Protein AF-A0A0T6AX43-F1 (afdb_monomer)

Sequence (247 aa):
RIEVESVTSPPSSNHKWEKYKLFQSSISSDGATIVFCGGPVTAMSWAPTPYDQATEDQILAISVTPDPDKQYFLNSKYTDKGLIQFWNYGPLKNNTVPTDKPKLEFCIAHTHGVIWWMEWCPSGCYDSADLDGLRKLGLLAVACSDSYVYVYTVIRPQQMLGKIFDVVPTFKLVVEDGNDINLGEIPGQATKLSWTRGSGHSYIAIGYSNGVISVFNVHTESGLLKKRVNDVFILKPMLNFKAHGDA

Structure (mmCIF, N/CA/C/O backbone):
data_AF-A0A0T6AX43-F1
#
_entry.id   AF-A0A0T6AX43-F1
#
loop_
_atom_site.group_PDB
_atom_site.id
_atom_site.type_symbol
_atom_site.label_atom_id
_atom_site.label_alt_id
_atom_site.label_comp_id
_atom_site.label_asym_id
_atom_site.label_entity_id
_atom_site.label_seq_id
_atom_site.pdbx_PDB_ins_code
_atom_site.Cartn_x
_atom_site.Cartn_y
_atom_site.Cartn_z
_atom_site.occupancy
_atom_site.B_iso_or_equiv
_atom_site.auth_seq_id
_atom_site.auth_comp_id
_atom_site.auth_asym_id
_atom_site.auth_atom_id
_atom_site.pdbx_PDB_model_num
ATOM 1 N N . ARG A 1 1 ? -26.192 -13.422 -20.684 1.00 41.03 1 ARG A N 1
ATOM 2 C CA . ARG A 1 1 ? -25.032 -14.275 -20.339 1.00 41.03 1 ARG A CA 1
ATOM 3 C C . ARG A 1 1 ? -24.254 -14.441 -21.632 1.00 41.03 1 ARG A C 1
ATOM 5 O O . ARG A 1 1 ? -24.810 -15.007 -22.557 1.00 41.03 1 ARG A O 1
ATOM 12 N N . ILE A 1 2 ? -23.095 -13.797 -21.764 1.00 40.06 2 ILE A N 1
ATOM 13 C CA . ILE A 1 2 ? -22.268 -13.942 -22.968 1.00 40.06 2 ILE A CA 1
ATOM 14 C C . ILE A 1 2 ? -21.481 -15.232 -22.762 1.00 40.06 2 ILE A C 1
ATOM 16 O O . ILE A 1 2 ? -20.617 -15.287 -21.890 1.00 40.06 2 ILE A O 1
ATOM 20 N N . GLU A 1 3 ? -21.856 -16.283 -23.479 1.00 41.06 3 GLU A N 1
ATOM 21 C CA . GLU A 1 3 ? -21.076 -17.515 -23.547 1.00 41.06 3 GLU A CA 1
ATOM 22 C C . GLU A 1 3 ? -19.985 -17.311 -24.596 1.00 41.06 3 GLU A C 1
ATOM 24 O O . GLU A 1 3 ? -20.255 -17.165 -25.784 1.00 41.06 3 GLU A O 1
ATOM 29 N N . VAL A 1 4 ? -18.740 -17.208 -24.133 1.00 50.47 4 VAL A N 1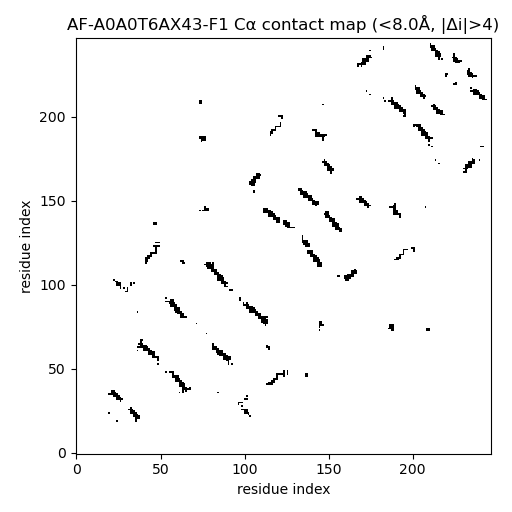
ATOM 30 C CA . VAL A 1 4 ? -17.567 -17.227 -25.007 1.00 50.47 4 VAL A CA 1
ATOM 31 C C . VAL A 1 4 ? -17.214 -18.697 -25.215 1.00 50.47 4 VAL A C 1
ATOM 33 O O . VAL A 1 4 ? -16.621 -19.317 -24.337 1.00 50.47 4 VAL A O 1
ATOM 36 N N . GLU A 1 5 ? -17.621 -19.262 -26.353 1.00 52.81 5 GLU A N 1
ATOM 37 C CA . GLU A 1 5 ? -17.504 -20.703 -26.641 1.00 52.81 5 GLU A CA 1
ATOM 38 C C . GLU A 1 5 ? -16.066 -21.192 -26.876 1.00 52.81 5 GLU A C 1
ATOM 40 O O . GLU A 1 5 ? -15.812 -22.389 -26.821 1.00 52.81 5 GLU A O 1
ATOM 45 N N . SER A 1 6 ? -15.101 -20.301 -27.103 1.00 56.94 6 SER A N 1
ATOM 46 C CA . SER A 1 6 ? -13.663 -20.524 -26.883 1.00 56.94 6 SER A CA 1
ATOM 47 C C . SER A 1 6 ? -12.877 -19.341 -27.441 1.00 56.94 6 SER A C 1
ATOM 49 O O . SER A 1 6 ? -13.181 -18.819 -28.512 1.00 56.94 6 SER A O 1
ATOM 51 N N . VAL A 1 7 ? -11.827 -18.921 -26.736 1.00 49.03 7 VAL A N 1
ATOM 52 C CA . VAL A 1 7 ? -10.826 -18.002 -27.292 1.00 49.03 7 VAL A CA 1
ATOM 53 C C . VAL A 1 7 ? -9.785 -18.857 -28.009 1.00 49.03 7 VAL A C 1
ATOM 55 O O . VAL A 1 7 ? -8.798 -19.277 -27.412 1.00 49.03 7 VAL A O 1
ATOM 58 N N . THR A 1 8 ? -10.017 -19.168 -29.282 1.00 52.47 8 THR A N 1
ATOM 59 C CA . THR A 1 8 ? -9.018 -19.821 -30.141 1.00 52.47 8 THR A CA 1
ATOM 60 C C . THR A 1 8 ? -8.429 -18.804 -31.109 1.00 52.47 8 THR A C 1
ATOM 62 O O . THR A 1 8 ? -8.621 -18.863 -32.317 1.00 52.47 8 THR A O 1
ATOM 65 N N . SER A 1 9 ? -7.664 -17.861 -30.562 1.00 56.22 9 SER A N 1
ATOM 66 C CA . SER A 1 9 ? -6.664 -17.131 -31.343 1.00 56.22 9 SER A CA 1
ATOM 67 C C . SER A 1 9 ? -5.333 -17.849 -31.132 1.00 56.22 9 SER A C 1
ATOM 69 O O . SER A 1 9 ? -4.607 -17.481 -30.203 1.00 56.22 9 SER A O 1
ATOM 71 N N . PRO A 1 10 ? -5.019 -18.924 -31.889 1.00 57.03 10 PRO A N 1
ATOM 72 C CA . PRO A 1 10 ? -3.726 -19.565 -31.766 1.00 57.03 10 PRO A CA 1
ATOM 73 C C . PRO A 1 10 ? -2.653 -18.495 -31.986 1.00 57.03 10 PRO A C 1
ATOM 75 O O . PRO A 1 10 ? -2.763 -17.701 -32.927 1.00 57.03 10 PRO A O 1
ATOM 78 N N . PRO A 1 11 ? -1.643 -18.435 -31.109 1.00 58.22 11 PRO A N 1
ATOM 79 C CA . PRO A 1 11 ? -0.554 -17.497 -31.266 1.00 58.22 11 PRO A CA 1
ATOM 80 C C . PRO A 1 11 ? 0.046 -17.664 -32.685 1.00 58.22 11 PRO A C 1
ATOM 82 O O . PRO A 1 11 ? 0.384 -18.779 -33.080 1.00 58.22 11 PRO A O 1
ATOM 85 N N . SER A 1 12 ? 0.137 -16.582 -33.472 1.00 62.09 12 SER A N 1
ATOM 86 C CA . SER A 1 12 ? 0.786 -16.545 -34.796 1.00 62.09 12 SER A CA 1
ATOM 87 C C . SER A 1 12 ? 2.139 -17.278 -34.800 1.00 62.09 12 SER A C 1
ATOM 89 O O . SER A 1 12 ? 2.878 -17.223 -33.830 1.00 62.09 12 SER A O 1
ATOM 91 N N . SER A 1 13 ? 2.533 -17.953 -35.878 1.00 61.47 13 SER A N 1
ATOM 92 C CA . SER A 1 13 ? 3.677 -18.894 -35.890 1.00 61.47 13 SER A CA 1
ATOM 93 C C . SER A 1 13 ? 5.063 -18.344 -35.473 1.00 61.47 13 SER A C 1
ATOM 95 O O . SER A 1 13 ? 6.011 -19.119 -35.393 1.00 61.47 13 SER A O 1
ATOM 97 N N . ASN A 1 14 ? 5.196 -17.046 -35.176 1.00 65.50 14 ASN A N 1
ATOM 98 C CA . ASN A 1 14 ? 6.431 -16.361 -34.780 1.00 65.50 14 ASN A CA 1
ATOM 99 C C . ASN A 1 14 ? 6.435 -15.845 -33.322 1.00 65.50 14 ASN A C 1
ATOM 101 O O . ASN A 1 14 ? 7.044 -14.813 -33.034 1.00 65.50 14 ASN A O 1
ATOM 105 N N . HIS A 1 15 ? 5.786 -16.524 -32.369 1.00 67.56 15 HIS A N 1
ATOM 106 C CA . HIS A 1 15 ? 5.896 -16.110 -30.964 1.00 67.56 15 HIS A CA 1
ATOM 107 C C . HIS A 1 15 ? 7.260 -16.437 -30.365 1.00 67.56 15 HIS A C 1
ATOM 109 O O . HIS A 1 15 ? 7.649 -17.594 -30.204 1.00 67.56 15 HIS A O 1
ATOM 115 N N . LYS A 1 16 ? 7.965 -15.380 -29.964 1.00 78.25 16 LYS A N 1
ATOM 116 C CA . LYS A 1 16 ? 9.159 -15.480 -29.138 1.00 78.25 16 LYS A CA 1
ATOM 117 C C . LYS A 1 16 ? 8.735 -15.538 -27.675 1.00 78.25 16 LYS A C 1
ATOM 119 O O . LYS A 1 16 ? 8.278 -14.544 -27.119 1.00 78.25 16 LYS A O 1
ATOM 124 N N . TRP A 1 17 ? 8.891 -16.703 -27.060 1.00 83.94 17 TRP A N 1
ATOM 125 C CA . TRP A 1 17 ? 8.731 -16.840 -25.618 1.00 83.94 17 TRP A CA 1
ATOM 126 C C . TRP A 1 17 ? 9.820 -16.054 -24.891 1.00 83.94 17 TRP A C 1
ATOM 128 O O . TRP A 1 17 ? 11.005 -16.167 -25.214 1.00 83.94 17 TRP A O 1
ATOM 138 N N . GLU A 1 18 ? 9.417 -15.285 -23.887 1.00 86.75 18 GLU A N 1
ATOM 139 C CA . GLU A 1 18 ? 10.325 -14.589 -22.986 1.00 86.75 18 GLU A CA 1
ATOM 140 C C . GLU A 1 18 ? 10.049 -15.029 -21.549 1.00 86.75 18 GLU A C 1
ATOM 142 O O . GLU A 1 18 ? 8.902 -15.133 -21.117 1.00 86.75 18 GLU A O 1
ATOM 147 N N . LYS A 1 19 ? 11.122 -15.302 -20.804 1.00 91.69 19 LYS A N 1
ATOM 148 C CA . LYS A 1 19 ? 11.059 -15.629 -19.381 1.00 91.69 19 LYS A CA 1
ATOM 149 C C . LYS A 1 19 ? 11.618 -14.462 -18.580 1.00 91.69 19 LYS A C 1
ATOM 151 O O . LYS A 1 19 ? 12.769 -14.077 -18.773 1.00 91.69 19 LYS A O 1
ATOM 156 N N . TYR A 1 20 ? 10.825 -13.965 -17.640 1.00 94.12 20 TYR A N 1
ATOM 157 C CA . TYR A 1 20 ? 11.213 -12.878 -16.751 1.00 94.12 20 TYR A CA 1
ATOM 158 C C . TYR A 1 20 ? 11.870 -13.444 -15.487 1.00 94.12 20 TYR A C 1
ATOM 160 O O . TYR A 1 20 ? 11.361 -14.379 -14.865 1.00 94.12 20 TYR A O 1
ATOM 168 N N . LYS A 1 21 ? 13.028 -12.898 -15.112 1.00 95.50 21 LYS A N 1
ATOM 169 C CA . LYS A 1 21 ? 13.637 -13.111 -13.792 1.00 95.50 21 LYS A CA 1
ATOM 170 C C . LYS A 1 21 ? 12.855 -12.328 -12.741 1.00 95.50 21 LYS A C 1
ATOM 172 O O . LYS A 1 21 ? 12.222 -11.331 -13.071 1.00 95.50 21 LYS A O 1
ATOM 177 N N . LEU A 1 22 ? 12.923 -12.759 -11.481 1.00 94.12 22 LEU A N 1
ATOM 178 C CA . LEU A 1 22 ? 12.311 -12.037 -10.364 1.00 94.12 22 LEU A CA 1
ATOM 179 C C . LEU A 1 22 ? 12.697 -10.550 -10.405 1.00 94.12 22 LEU A C 1
ATOM 181 O O . LEU A 1 22 ? 13.877 -10.224 -10.539 1.00 94.12 22 LEU A O 1
ATOM 185 N N . PHE A 1 23 ? 11.690 -9.680 -10.317 1.00 94.62 23 PHE A N 1
ATOM 186 C CA . PHE A 1 23 ? 11.818 -8.224 -10.403 1.00 94.62 23 PHE A CA 1
ATOM 187 C C . PHE A 1 23 ? 12.382 -7.699 -11.733 1.00 94.62 23 PHE A C 1
ATOM 189 O O . PHE A 1 23 ? 12.890 -6.579 -11.813 1.00 94.62 23 PHE A O 1
ATOM 196 N N . GLN A 1 24 ? 12.266 -8.482 -12.804 1.00 96.00 24 GLN A N 1
ATOM 197 C CA . GLN A 1 24 ? 12.539 -8.016 -14.154 1.00 96.00 24 GLN A CA 1
ATOM 198 C C . GLN A 1 24 ? 11.324 -7.292 -14.730 1.00 96.00 24 GLN A C 1
ATOM 200 O O . GLN A 1 24 ? 10.176 -7.682 -14.519 1.00 96.00 24 GLN A O 1
ATOM 205 N N . SER A 1 25 ? 11.612 -6.274 -15.529 1.00 96.31 25 SER A N 1
ATOM 206 C CA . SER A 1 25 ? 10.643 -5.530 -16.317 1.00 96.31 25 SER A CA 1
ATOM 207 C C . SER A 1 25 ? 11.085 -5.414 -17.775 1.00 96.31 25 SER A C 1
ATOM 209 O O . SER A 1 25 ? 12.269 -5.593 -18.108 1.00 96.31 25 SER A O 1
ATOM 211 N N . SER A 1 26 ? 10.130 -5.080 -18.632 1.00 95.00 26 SER A N 1
ATOM 212 C CA . SER A 1 26 ? 10.326 -4.715 -20.031 1.00 95.00 26 SER A CA 1
ATOM 213 C C . SER A 1 26 ? 9.329 -3.630 -20.433 1.00 95.00 26 SER A C 1
ATOM 215 O O . SER A 1 26 ? 8.358 -3.354 -19.725 1.00 95.00 26 SER A O 1
ATOM 217 N N . ILE A 1 27 ? 9.601 -3.011 -21.576 1.00 94.75 27 ILE A N 1
ATOM 218 C CA . ILE A 1 27 ? 8.726 -2.040 -22.216 1.00 94.75 27 ILE A CA 1
ATOM 219 C C . ILE A 1 27 ? 8.715 -2.326 -23.717 1.00 94.75 27 ILE A C 1
ATOM 221 O O . ILE A 1 27 ? 9.763 -2.629 -24.298 1.00 94.75 27 ILE A O 1
ATOM 225 N N . SER A 1 28 ? 7.540 -2.303 -24.333 1.00 91.12 28 SER A N 1
ATOM 226 C CA . SER A 1 28 ? 7.366 -2.431 -25.779 1.00 91.12 28 SER A CA 1
ATOM 227 C C . SER A 1 28 ? 7.458 -1.071 -26.467 1.00 91.12 28 SER A C 1
ATOM 229 O O . SER A 1 28 ? 7.412 -0.016 -25.840 1.00 91.12 28 SER A O 1
ATOM 231 N N . SER A 1 29 ? 7.590 -1.085 -27.793 1.00 88.38 29 SER A N 1
ATOM 232 C CA . SER A 1 29 ? 7.729 0.133 -28.602 1.00 88.38 29 SER A CA 1
ATOM 233 C C . SER A 1 29 ? 6.518 1.070 -28.551 1.00 88.38 29 SER A C 1
ATOM 235 O O . SER A 1 29 ? 6.650 2.243 -28.880 1.00 88.38 29 SER A O 1
ATOM 237 N N . ASP A 1 30 ? 5.346 0.563 -28.172 1.00 89.56 30 ASP A N 1
ATOM 238 C CA . ASP A 1 30 ? 4.114 1.334 -27.962 1.00 89.56 30 ASP A CA 1
ATOM 239 C C . ASP A 1 30 ? 3.945 1.825 -26.509 1.00 89.56 30 ASP A C 1
ATOM 241 O O . ASP A 1 30 ? 2.940 2.453 -26.183 1.00 89.56 30 ASP A O 1
ATOM 245 N N . GLY A 1 31 ? 4.928 1.568 -25.638 1.00 88.06 31 GLY A N 1
ATOM 246 C CA . GLY A 1 31 ? 4.942 1.992 -24.238 1.00 88.06 31 GLY A CA 1
ATOM 247 C C . GLY A 1 31 ? 4.261 1.027 -23.271 1.00 88.06 31 GLY A C 1
ATOM 248 O O . GLY A 1 31 ? 4.282 1.272 -22.060 1.00 88.06 31 GLY A O 1
ATOM 249 N N . ALA A 1 32 ? 3.677 -0.077 -23.753 1.00 91.06 32 ALA A N 1
ATOM 250 C CA . ALA A 1 32 ? 3.138 -1.087 -22.852 1.00 91.06 32 ALA A CA 1
ATOM 251 C C . ALA A 1 32 ? 4.268 -1.717 -22.031 1.00 91.06 32 ALA A C 1
ATOM 253 O O . ALA A 1 32 ? 5.380 -1.960 -22.495 1.00 91.06 32 ALA A O 1
ATOM 254 N N . THR A 1 33 ? 3.989 -1.939 -20.756 1.00 93.44 33 THR A N 1
ATOM 255 C CA . THR A 1 33 ? 5.013 -2.269 -19.775 1.00 93.44 33 THR A CA 1
ATOM 256 C C . THR A 1 33 ? 4.648 -3.558 -19.063 1.00 93.44 33 THR A C 1
ATOM 258 O O . THR A 1 33 ? 3.508 -3.736 -18.636 1.00 93.44 33 THR A O 1
ATOM 261 N N . ILE A 1 34 ? 5.626 -4.451 -18.917 1.00 95.00 34 ILE A N 1
ATOM 262 C CA . ILE A 1 34 ? 5.472 -5.719 -18.201 1.00 95.00 34 ILE A CA 1
ATOM 263 C C . ILE A 1 34 ? 6.445 -5.728 -17.031 1.00 95.00 34 ILE A C 1
ATOM 265 O O . ILE A 1 34 ? 7.625 -5.411 -17.182 1.00 95.00 34 ILE A O 1
ATOM 269 N N . VAL A 1 35 ? 5.950 -6.121 -15.860 1.00 96.25 35 VAL A N 1
ATOM 270 C CA . VAL A 1 35 ? 6.732 -6.227 -14.630 1.00 96.25 35 VAL A CA 1
ATOM 271 C C . VAL A 1 35 ? 6.454 -7.572 -13.970 1.00 96.25 35 VAL A C 1
ATOM 273 O O . VAL A 1 35 ? 5.301 -7.919 -13.722 1.00 96.25 35 VAL A O 1
ATOM 276 N N . PHE A 1 36 ? 7.506 -8.331 -13.660 1.00 96.31 36 PHE A N 1
ATOM 277 C CA . PHE A 1 36 ? 7.382 -9.582 -12.919 1.00 96.31 36 PHE A CA 1
ATOM 278 C C . PHE A 1 36 ? 7.649 -9.371 -11.424 1.00 96.31 36 PHE A C 1
ATOM 280 O O . PHE A 1 36 ? 8.790 -9.406 -10.957 1.00 96.31 36 PHE A O 1
ATOM 287 N N . CYS A 1 37 ? 6.566 -9.185 -10.668 1.00 95.69 37 CYS A N 1
ATOM 288 C CA . CYS A 1 37 ? 6.585 -8.876 -9.234 1.00 95.69 37 CYS A CA 1
ATOM 289 C C . CYS A 1 37 ? 6.884 -10.083 -8.324 1.00 95.69 37 CYS A C 1
ATOM 291 O O . CYS A 1 37 ? 6.993 -9.915 -7.113 1.00 95.69 37 CYS A O 1
ATOM 293 N N . GLY A 1 38 ? 7.008 -11.297 -8.872 1.00 94.00 38 GLY A N 1
ATOM 294 C CA . GLY A 1 38 ? 7.377 -12.493 -8.103 1.00 94.00 38 GLY A CA 1
ATOM 295 C C . GLY A 1 38 ? 6.237 -13.256 -7.425 1.00 94.00 38 GLY A C 1
ATOM 296 O O . GLY A 1 38 ? 6.519 -14.196 -6.694 1.00 94.00 38 GLY A O 1
ATOM 297 N N . GLY A 1 39 ? 4.979 -12.888 -7.671 1.00 92.94 39 GLY A N 1
ATOM 298 C CA . GLY A 1 39 ? 3.797 -13.573 -7.141 1.00 92.94 39 GLY A CA 1
ATOM 299 C C . GLY A 1 39 ? 2.500 -12.905 -7.609 1.00 92.94 39 GLY A C 1
ATOM 300 O O . GLY A 1 39 ? 2.568 -11.885 -8.308 1.00 92.94 39 GLY A O 1
ATOM 301 N N . PRO A 1 40 ? 1.322 -13.452 -7.257 1.00 94.62 40 PRO A N 1
ATOM 302 C CA . PRO A 1 40 ? 0.041 -12.811 -7.532 1.00 94.62 40 PRO A CA 1
ATOM 303 C C . PRO A 1 40 ? -0.029 -11.425 -6.889 1.00 94.62 40 PRO A C 1
ATOM 305 O O . PRO A 1 40 ? 0.215 -11.276 -5.692 1.00 94.62 40 PRO A O 1
ATOM 308 N N . VAL A 1 41 ? -0.367 -10.410 -7.684 1.00 96.81 41 VAL A N 1
ATOM 309 C CA . VAL A 1 41 ? -0.572 -9.043 -7.193 1.00 96.81 41 VAL A CA 1
ATOM 310 C C . VAL A 1 41 ? -1.895 -8.982 -6.436 1.00 96.81 41 VAL A C 1
ATOM 312 O O . VAL A 1 41 ? -2.942 -9.285 -7.005 1.00 96.81 41 VAL A O 1
ATOM 315 N N . THR A 1 42 ? -1.856 -8.573 -5.167 1.00 96.56 42 THR A N 1
ATOM 316 C CA . THR A 1 42 ? -3.057 -8.483 -4.315 1.00 96.56 42 THR A CA 1
ATOM 317 C C . THR A 1 42 ? -3.573 -7.063 -4.153 1.00 96.56 42 THR A C 1
ATOM 319 O O . THR A 1 42 ? -4.776 -6.855 -4.021 1.00 96.56 42 THR A O 1
ATOM 322 N N . ALA A 1 43 ? -2.681 -6.077 -4.206 1.00 98.06 43 ALA A N 1
ATOM 323 C CA . ALA A 1 43 ? -3.032 -4.669 -4.239 1.00 98.06 43 ALA A CA 1
ATOM 324 C C . ALA A 1 43 ? -1.955 -3.875 -4.983 1.00 98.06 43 ALA A C 1
ATOM 326 O O . ALA A 1 43 ? -0.789 -4.271 -5.055 1.00 98.06 43 ALA A O 1
ATOM 327 N N . MET A 1 44 ? -2.350 -2.724 -5.520 1.00 98.00 44 MET A N 1
ATOM 328 C CA . MET A 1 44 ? -1.441 -1.748 -6.112 1.00 98.00 44 MET A CA 1
ATOM 329 C C . MET A 1 44 ? -2.021 -0.340 -5.993 1.00 98.00 44 MET A C 1
ATOM 331 O O . MET A 1 44 ? -3.241 -0.175 -5.998 1.00 98.00 44 MET A O 1
ATOM 335 N N . SER A 1 45 ? -1.161 0.669 -5.860 1.00 97.75 45 SER A N 1
ATOM 336 C CA . SER A 1 45 ? -1.585 2.066 -5.735 1.00 97.75 45 SER A CA 1
ATOM 337 C C . SER A 1 45 ? -0.475 3.024 -6.164 1.00 97.75 45 SER A C 1
ATOM 339 O O . SER A 1 45 ? 0.660 2.914 -5.692 1.00 97.75 45 SER A O 1
ATOM 341 N N . TRP A 1 46 ? -0.791 3.961 -7.060 1.00 95.62 46 TRP A N 1
ATOM 342 C CA . TRP A 1 46 ? 0.150 4.989 -7.510 1.00 95.62 46 TRP A CA 1
ATOM 343 C C . TRP A 1 46 ? 0.447 5.978 -6.387 1.00 95.62 46 TRP A C 1
ATOM 345 O O . TRP A 1 46 ? -0.478 6.518 -5.780 1.00 95.62 46 TRP A O 1
ATOM 355 N N . ALA A 1 47 ? 1.732 6.219 -6.139 1.00 93.69 47 ALA A N 1
ATOM 356 C CA . ALA A 1 47 ? 2.177 7.273 -5.248 1.00 93.69 47 ALA A CA 1
ATOM 357 C C . ALA A 1 47 ? 1.709 8.640 -5.775 1.00 93.69 47 ALA A C 1
ATOM 359 O O . ALA A 1 47 ? 1.692 8.862 -6.990 1.00 93.69 47 ALA A O 1
ATOM 360 N N . PRO A 1 48 ? 1.317 9.559 -4.884 1.00 88.69 48 PRO A N 1
ATOM 361 C CA . PRO A 1 48 ? 0.880 10.883 -5.277 1.00 88.69 48 PRO A CA 1
ATOM 362 C C . PRO A 1 48 ? 2.081 11.700 -5.758 1.00 88.69 48 PRO A C 1
ATOM 364 O O . PRO A 1 48 ? 2.995 11.993 -4.991 1.00 88.69 48 PRO A O 1
ATOM 367 N N . THR A 1 49 ? 2.049 12.101 -7.026 1.00 84.75 49 THR A N 1
ATOM 368 C CA . THR A 1 49 ? 2.973 13.089 -7.594 1.00 84.75 49 THR A CA 1
ATOM 369 C C . THR A 1 49 ? 2.223 14.417 -7.717 1.00 84.75 49 THR A C 1
ATOM 371 O O . THR A 1 49 ? 1.182 14.448 -8.384 1.00 84.75 49 THR A O 1
ATOM 374 N N . PRO A 1 50 ? 2.683 15.508 -7.077 1.00 79.62 50 PRO A N 1
ATOM 375 C CA . PRO A 1 50 ? 2.039 16.811 -7.217 1.00 79.62 50 PRO A CA 1
ATOM 376 C C . PRO A 1 50 ? 1.947 17.259 -8.683 1.00 79.62 50 PRO A C 1
ATOM 378 O O . PRO A 1 50 ? 2.843 16.997 -9.485 1.00 79.62 50 PRO A O 1
ATOM 381 N N . TYR A 1 51 ? 0.855 17.937 -9.043 1.00 78.56 51 TYR A N 1
ATOM 382 C CA . TYR A 1 51 ? 0.560 18.310 -10.435 1.00 78.56 51 TYR A CA 1
ATOM 383 C C . TYR A 1 51 ? 1.569 19.306 -11.032 1.00 78.56 51 TYR A C 1
ATOM 385 O O . TYR A 1 51 ? 1.723 19.379 -12.250 1.00 78.56 51 TYR A O 1
ATOM 393 N N . ASP A 1 52 ? 2.242 20.077 -10.183 1.00 79.62 52 ASP A N 1
ATOM 394 C CA . ASP A 1 52 ? 3.282 21.046 -10.526 1.00 79.62 52 ASP A CA 1
ATOM 395 C C . ASP A 1 52 ? 4.671 20.402 -10.673 1.00 79.62 52 ASP A C 1
ATOM 397 O O . ASP A 1 52 ? 5.607 21.046 -11.142 1.00 79.62 52 ASP A O 1
ATOM 401 N N . GLN A 1 53 ? 4.802 19.114 -10.346 1.00 79.06 53 GLN A N 1
ATOM 402 C CA . GLN A 1 53 ? 6.050 18.349 -10.365 1.00 79.06 53 GLN A CA 1
ATOM 403 C C . GLN A 1 53 ? 6.099 17.380 -11.561 1.00 79.06 53 GLN A C 1
ATOM 405 O O . GLN A 1 53 ? 6.371 16.191 -11.425 1.00 79.06 53 GLN A O 1
ATOM 410 N N . ALA A 1 54 ? 5.826 17.884 -12.769 1.00 73.75 54 ALA A N 1
ATOM 411 C CA . ALA A 1 54 ? 5.662 17.073 -13.988 1.00 73.75 54 ALA A CA 1
ATOM 412 C C . ALA A 1 54 ? 6.932 16.342 -14.481 1.00 73.75 54 ALA A C 1
ATOM 414 O O . ALA A 1 54 ? 6.867 15.551 -15.425 1.00 73.75 54 ALA A O 1
ATOM 415 N N . THR A 1 55 ? 8.095 16.645 -13.905 1.00 83.62 55 THR A N 1
ATOM 416 C CA . THR A 1 55 ? 9.375 15.983 -14.203 1.00 83.62 55 THR A CA 1
ATOM 417 C C . THR A 1 55 ? 9.719 14.882 -13.212 1.00 83.62 55 THR A C 1
ATOM 419 O O . THR A 1 55 ? 10.726 14.207 -13.400 1.00 83.62 55 THR A O 1
ATOM 422 N N . GLU A 1 56 ? 8.917 14.718 -12.164 1.00 87.62 56 GLU A N 1
ATOM 423 C CA . GLU A 1 56 ? 9.185 13.747 -11.119 1.00 87.62 56 GLU A CA 1
ATOM 424 C C . GLU A 1 56 ? 8.776 12.337 -11.516 1.00 87.62 56 GLU A C 1
ATOM 426 O O . GLU A 1 56 ? 7.773 12.120 -12.199 1.00 87.62 56 GLU A O 1
ATOM 431 N N . ASP A 1 57 ? 9.557 11.371 -11.038 1.00 90.88 57 ASP A N 1
ATOM 432 C CA . ASP A 1 57 ? 9.259 9.962 -11.247 1.00 90.88 57 ASP A CA 1
ATOM 433 C C . ASP A 1 57 ? 7.913 9.594 -10.614 1.00 90.88 57 ASP A C 1
ATOM 435 O O . ASP A 1 57 ? 7.646 9.910 -9.448 1.00 90.88 57 ASP A O 1
ATOM 439 N N . GLN A 1 58 ? 7.085 8.858 -11.352 1.00 92.69 58 GLN A N 1
ATOM 440 C CA . GLN A 1 58 ? 5.892 8.231 -10.797 1.00 92.69 58 GLN A CA 1
ATOM 441 C C . GLN A 1 58 ? 6.225 6.833 -10.299 1.00 92.69 58 GLN A C 1
ATOM 443 O O . GLN A 1 58 ? 6.836 6.011 -10.989 1.00 92.69 58 GLN A O 1
ATOM 448 N N . ILE A 1 59 ? 5.794 6.561 -9.073 1.00 94.81 59 ILE A N 1
ATOM 449 C CA . ILE A 1 59 ? 6.106 5.326 -8.366 1.00 94.81 59 ILE A CA 1
ATOM 450 C C . ILE A 1 59 ? 4.811 4.568 -8.103 1.00 94.81 59 ILE A C 1
ATOM 452 O O . ILE A 1 59 ? 3.838 5.130 -7.608 1.00 94.81 59 ILE A O 1
ATOM 456 N N . LEU A 1 60 ? 4.802 3.276 -8.409 1.00 97.31 60 LEU A N 1
ATOM 457 C CA . LEU A 1 60 ? 3.692 2.371 -8.146 1.00 97.31 60 LEU A CA 1
ATOM 458 C C . LEU A 1 60 ? 4.044 1.469 -6.961 1.00 97.31 60 LEU A C 1
ATOM 460 O O . LEU A 1 60 ? 5.005 0.701 -7.027 1.00 97.31 60 LEU A O 1
ATOM 464 N N . ALA A 1 61 ? 3.258 1.544 -5.887 1.00 98.38 61 ALA A N 1
ATOM 465 C CA . ALA A 1 61 ? 3.318 0.563 -4.809 1.00 98.38 61 ALA A CA 1
ATOM 466 C C . ALA A 1 61 ? 2.567 -0.705 -5.232 1.00 98.38 61 ALA A C 1
ATOM 468 O O . ALA A 1 61 ? 1.450 -0.611 -5.741 1.00 98.38 61 ALA A O 1
ATOM 469 N N . ILE A 1 62 ? 3.156 -1.880 -5.012 1.00 98.56 62 ILE A N 1
ATOM 470 C CA . ILE A 1 62 ? 2.590 -3.194 -5.352 1.00 98.56 62 ILE A CA 1
ATOM 471 C C . ILE A 1 62 ? 2.811 -4.153 -4.182 1.00 98.56 62 ILE A C 1
ATOM 473 O O . ILE A 1 62 ? 3.923 -4.260 -3.676 1.00 98.56 62 ILE A O 1
ATOM 477 N N . SER A 1 6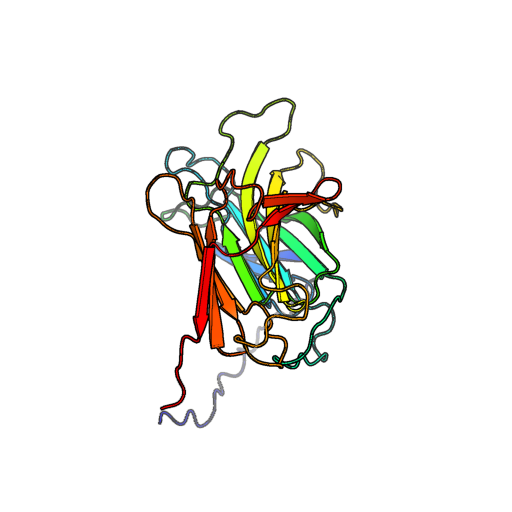3 ? 1.784 -4.899 -3.785 1.00 98.06 63 SER A N 1
ATOM 478 C CA . SER A 1 63 ? 1.925 -6.036 -2.874 1.00 98.06 63 SER A CA 1
ATOM 479 C C . SER A 1 63 ? 1.670 -7.340 -3.616 1.00 98.06 63 SER A C 1
ATOM 481 O O . SER A 1 63 ? 0.817 -7.408 -4.505 1.00 98.06 63 SER A O 1
ATOM 483 N N . VAL A 1 64 ? 2.397 -8.385 -3.229 1.00 96.12 64 VAL A N 1
ATOM 484 C CA . VAL A 1 64 ? 2.230 -9.734 -3.779 1.00 96.12 64 VAL A CA 1
ATOM 485 C C . VAL A 1 64 ? 2.091 -10.767 -2.671 1.00 96.12 64 VAL A C 1
ATOM 487 O O . VAL A 1 64 ? 2.635 -10.581 -1.580 1.00 96.12 64 VAL A O 1
ATOM 490 N N . THR A 1 65 ? 1.427 -11.883 -2.961 1.00 91.19 65 THR A N 1
ATOM 491 C CA . THR A 1 65 ? 1.541 -13.090 -2.134 1.00 91.19 65 THR A CA 1
ATOM 492 C C . THR A 1 65 ? 2.738 -13.924 -2.599 1.00 91.19 65 THR A C 1
ATOM 494 O O . THR A 1 65 ? 2.887 -14.159 -3.798 1.00 91.19 65 THR A O 1
ATOM 497 N N . PRO A 1 66 ? 3.623 -14.370 -1.687 1.00 76.31 66 PRO A N 1
ATOM 498 C CA . PRO A 1 66 ? 4.786 -15.176 -2.066 1.00 76.31 66 PRO A CA 1
ATOM 499 C C . PRO A 1 66 ? 4.408 -16.612 -2.453 1.00 76.31 66 PRO A C 1
ATOM 501 O O . PRO A 1 66 ? 5.136 -17.252 -3.206 1.00 76.31 66 PRO A O 1
ATOM 504 N N . ASP A 1 67 ? 3.283 -17.107 -1.936 1.00 86.50 67 ASP A N 1
ATOM 505 C CA . ASP A 1 67 ? 2.746 -18.429 -2.232 1.00 86.50 67 ASP A CA 1
ATOM 506 C C . ASP A 1 67 ? 1.456 -18.272 -3.061 1.00 86.50 67 ASP A C 1
ATOM 508 O O . ASP A 1 67 ? 0.459 -17.765 -2.533 1.00 86.50 67 ASP A O 1
ATOM 512 N N . PRO A 1 68 ? 1.471 -18.630 -4.359 1.00 84.88 68 PRO A N 1
ATOM 513 C CA . PRO A 1 68 ? 0.295 -18.534 -5.218 1.00 84.88 68 PRO A CA 1
ATOM 514 C C . PRO A 1 68 ? -0.780 -19.580 -4.899 1.00 84.88 68 PRO A C 1
ATOM 516 O O . PRO A 1 68 ? -1.935 -19.372 -5.266 1.00 84.88 68 PRO A O 1
ATOM 519 N N . ASP A 1 69 ? -0.424 -20.671 -4.219 1.00 89.44 69 ASP A N 1
ATOM 520 C CA . ASP A 1 69 ? -1.332 -21.781 -3.918 1.00 89.44 69 ASP A CA 1
ATOM 521 C C . ASP A 1 69 ? -1.970 -21.638 -2.528 1.00 89.44 69 ASP A C 1
ATOM 523 O O . ASP A 1 69 ? -2.960 -22.305 -2.202 1.00 89.44 69 ASP A O 1
ATOM 527 N N . LYS A 1 70 ? -1.436 -20.737 -1.697 1.00 91.38 70 LYS A N 1
ATOM 528 C CA . LYS A 1 70 ? -1.964 -20.471 -0.361 1.00 91.38 70 LYS A CA 1
ATOM 529 C C . LYS A 1 70 ? -3.337 -19.803 -0.409 1.00 91.38 70 LYS A C 1
ATOM 531 O O . LYS A 1 70 ? -3.536 -18.747 -1.005 1.00 91.38 70 LYS A O 1
ATOM 536 N N . GLN A 1 71 ? -4.276 -20.393 0.325 1.00 90.69 71 GLN A N 1
ATOM 537 C CA . GLN A 1 71 ? -5.634 -19.881 0.488 1.00 90.69 71 GLN A CA 1
ATOM 538 C C . GLN A 1 71 ? -5.777 -19.057 1.773 1.00 90.69 71 GLN A C 1
ATOM 540 O O . GLN A 1 71 ? -5.229 -19.407 2.821 1.00 90.69 71 GLN A O 1
ATOM 545 N N . TYR A 1 72 ? -6.565 -17.984 1.692 1.00 90.50 72 TYR A N 1
ATOM 546 C CA . TYR A 1 72 ? -6.829 -17.069 2.799 1.00 90.50 72 TYR A CA 1
ATOM 547 C C . TYR A 1 72 ? -8.331 -16.985 3.074 1.00 90.50 72 TYR A C 1
ATOM 549 O O . TYR A 1 72 ? -9.094 -16.448 2.272 1.00 90.50 72 TYR A O 1
ATOM 557 N N . PHE A 1 73 ? -8.763 -17.505 4.222 1.00 90.56 73 PHE A N 1
ATOM 558 C CA . PHE A 1 73 ? -10.152 -17.431 4.663 1.00 90.56 73 PHE A CA 1
ATOM 559 C C . PHE A 1 73 ? -10.435 -16.071 5.294 1.00 90.56 73 PHE A C 1
ATOM 561 O O . PHE A 1 73 ? -9.750 -15.649 6.224 1.00 90.56 73 PHE A O 1
ATOM 568 N N . LEU A 1 74 ? -11.480 -15.394 4.822 1.00 86.69 74 LEU A N 1
ATOM 569 C CA . LEU A 1 74 ? -11.811 -14.024 5.222 1.00 86.69 74 LEU A CA 1
ATOM 570 C C . LEU A 1 74 ? -12.207 -13.857 6.701 1.00 86.69 74 LEU A C 1
ATOM 572 O O . LEU A 1 74 ? -12.227 -12.732 7.190 1.00 86.69 74 LEU A O 1
ATOM 576 N N . ASN A 1 75 ? -12.520 -14.948 7.399 1.00 84.19 75 ASN A N 1
ATOM 577 C CA . ASN A 1 75 ? -12.859 -14.995 8.825 1.00 84.19 75 ASN A CA 1
ATOM 578 C C . ASN A 1 75 ? -11.676 -15.421 9.718 1.00 84.19 75 ASN A C 1
ATOM 580 O O . ASN A 1 75 ? -11.866 -15.763 10.882 1.00 84.19 75 ASN A O 1
ATOM 584 N N . SER A 1 76 ? -10.470 -15.481 9.155 1.00 87.94 76 SER A N 1
ATOM 585 C CA . SER A 1 76 ? -9.240 -15.866 9.851 1.00 87.94 76 SER A CA 1
ATOM 586 C C . SER A 1 76 ? -8.242 -14.714 9.838 1.00 87.94 76 SER A C 1
ATOM 588 O O . SER A 1 76 ? -8.337 -13.824 8.998 1.00 87.94 76 SER A O 1
ATOM 590 N N . LYS A 1 77 ? -7.269 -14.727 10.751 1.00 90.75 77 LYS A N 1
ATOM 591 C CA . LYS A 1 77 ? -6.167 -13.756 10.759 1.00 90.75 77 LYS A CA 1
ATOM 592 C C . LYS A 1 77 ? -4.881 -14.409 10.280 1.00 90.75 77 LYS A C 1
ATOM 594 O O . LYS A 1 77 ? -4.607 -15.553 10.636 1.00 90.75 77 LYS A O 1
ATOM 599 N N . TYR A 1 78 ? -4.075 -13.666 9.531 1.00 93.12 78 TYR A N 1
ATOM 600 C CA . TYR A 1 78 ? -2.791 -14.147 9.024 1.00 93.12 78 TYR A CA 1
ATOM 601 C C . TYR A 1 78 ? -1.694 -13.110 9.234 1.00 93.12 78 TYR A C 1
ATOM 603 O O . TYR A 1 78 ? -1.913 -11.928 8.996 1.00 93.12 78 TYR A O 1
ATOM 611 N N . THR A 1 79 ? -0.508 -13.573 9.629 1.00 94.69 79 THR A N 1
ATOM 612 C CA . THR A 1 79 ? 0.686 -12.753 9.910 1.00 94.69 79 THR A CA 1
ATOM 613 C C . THR A 1 79 ? 1.882 -13.203 9.067 1.00 94.69 79 THR A C 1
ATOM 615 O O . THR A 1 79 ? 3.026 -13.234 9.525 1.00 94.69 79 THR A O 1
ATOM 618 N N . ASP A 1 80 ? 1.613 -13.648 7.839 1.00 94.81 80 ASP A N 1
ATOM 619 C CA . ASP A 1 80 ? 2.654 -14.027 6.887 1.00 94.81 80 ASP A CA 1
ATOM 620 C C . ASP A 1 80 ? 3.606 -12.865 6.586 1.00 94.81 80 ASP A C 1
ATOM 622 O O . ASP A 1 80 ? 3.250 -11.686 6.682 1.00 94.81 80 ASP A O 1
ATOM 626 N N . LYS A 1 81 ? 4.830 -13.220 6.190 1.00 95.62 81 LYS A N 1
ATOM 627 C CA . LYS A 1 81 ? 5.818 -12.262 5.695 1.00 95.62 81 LYS A CA 1
ATOM 628 C C . LYS A 1 81 ? 5.431 -11.805 4.291 1.00 95.62 81 LYS A C 1
ATOM 630 O O . LYS A 1 81 ? 5.091 -12.635 3.449 1.00 95.62 81 LYS A O 1
ATOM 635 N N . GLY A 1 82 ? 5.552 -10.510 4.033 1.00 95.44 82 GLY A N 1
ATOM 636 C CA . GLY A 1 82 ? 5.266 -9.912 2.734 1.00 95.44 82 GLY A CA 1
ATOM 637 C C . GLY A 1 82 ? 6.168 -8.722 2.423 1.00 95.44 82 GLY A C 1
ATOM 638 O O . GLY A 1 82 ? 6.950 -8.271 3.267 1.00 95.44 82 GLY A O 1
ATOM 639 N N . LEU A 1 83 ? 6.062 -8.241 1.184 1.00 96.56 83 LEU A N 1
ATOM 640 C CA . LEU A 1 83 ? 6.753 -7.054 0.691 1.00 96.56 83 LEU A CA 1
ATOM 641 C C . LEU A 1 83 ? 5.749 -6.088 0.061 1.00 96.56 83 LEU A C 1
ATOM 643 O O . LEU A 1 83 ? 4.926 -6.490 -0.764 1.00 96.56 83 LEU A O 1
ATOM 647 N N . ILE A 1 84 ? 5.908 -4.806 0.373 1.00 98.19 84 ILE A N 1
ATOM 648 C CA . ILE A 1 84 ? 5.384 -3.701 -0.431 1.00 98.19 84 ILE A CA 1
ATOM 649 C C . ILE A 1 84 ? 6.519 -3.263 -1.354 1.00 98.19 84 ILE A C 1
ATOM 651 O O . ILE A 1 84 ? 7.541 -2.764 -0.889 1.00 98.19 84 ILE A O 1
ATOM 655 N N . GLN A 1 85 ? 6.361 -3.488 -2.650 1.00 97.81 85 GLN A N 1
ATOM 656 C CA . GLN A 1 85 ? 7.325 -3.166 -3.697 1.00 97.81 85 GLN A CA 1
ATOM 657 C C . GLN A 1 85 ? 7.042 -1.771 -4.251 1.00 97.81 85 GLN A C 1
ATOM 659 O O . GLN A 1 85 ? 5.898 -1.474 -4.584 1.00 97.81 85 GLN A O 1
ATOM 664 N N . PHE A 1 86 ? 8.070 -0.943 -4.409 1.00 97.69 86 PHE A N 1
ATOM 665 C CA . PHE A 1 86 ? 7.956 0.390 -5.000 1.00 97.69 86 PHE A CA 1
ATOM 666 C C . PHE A 1 86 ? 8.650 0.400 -6.358 1.00 97.69 86 PHE A C 1
ATOM 668 O O . PHE A 1 86 ? 9.877 0.338 -6.450 1.00 97.69 86 PHE A O 1
ATOM 675 N N . TRP A 1 87 ? 7.847 0.440 -7.416 1.00 97.38 87 TRP A N 1
ATOM 676 C CA . TRP A 1 87 ? 8.297 0.399 -8.801 1.00 97.38 87 TRP A CA 1
ATOM 677 C C . TRP A 1 87 ? 8.313 1.795 -9.395 1.00 97.38 87 TRP A C 1
ATOM 679 O O . TRP A 1 87 ? 7.283 2.456 -9.449 1.00 97.38 87 TRP A O 1
ATOM 689 N N . ASN A 1 88 ? 9.471 2.228 -9.867 1.00 95.06 88 ASN A N 1
ATOM 690 C CA . ASN A 1 88 ? 9.662 3.525 -10.492 1.00 95.06 88 ASN A CA 1
ATOM 691 C C . ASN A 1 88 ? 9.441 3.414 -12.001 1.00 95.06 88 ASN A C 1
ATOM 693 O O . ASN A 1 88 ? 10.140 2.641 -12.657 1.00 95.06 88 ASN A O 1
ATOM 697 N N . TYR A 1 89 ? 8.480 4.171 -12.526 1.00 94.81 89 TYR A N 1
ATOM 698 C CA . TYR A 1 89 ? 8.116 4.225 -13.946 1.00 94.81 89 TYR A CA 1
ATOM 699 C C . TYR A 1 89 ? 8.723 5.433 -14.679 1.00 94.81 89 TYR A C 1
ATOM 701 O O . TYR A 1 89 ? 8.449 5.640 -15.859 1.00 94.81 89 TYR A O 1
ATOM 709 N N . GLY A 1 90 ? 9.555 6.222 -13.998 1.00 92.31 90 GLY A N 1
ATOM 710 C CA . GLY A 1 90 ? 10.049 7.498 -14.490 1.00 92.31 90 GLY A CA 1
ATOM 711 C C . GLY A 1 90 ? 8.931 8.540 -14.615 1.00 92.31 90 GLY A C 1
ATOM 712 O O . GLY A 1 90 ? 7.817 8.330 -14.122 1.00 92.31 90 GLY A O 1
ATOM 713 N N . PRO A 1 91 ? 9.209 9.678 -15.263 1.00 91.31 91 PRO A N 1
ATOM 714 C CA . PRO A 1 91 ? 8.201 10.688 -15.553 1.00 91.31 91 PRO A CA 1
ATOM 715 C C . PRO A 1 91 ? 7.322 10.255 -16.739 1.00 91.31 91 PRO A C 1
ATOM 717 O O . PRO A 1 91 ? 7.713 10.366 -17.903 1.00 91.31 91 PRO A O 1
ATOM 720 N N . LEU A 1 92 ? 6.104 9.795 -16.463 1.00 89.81 92 LEU A N 1
ATOM 721 C CA . LEU A 1 92 ? 5.066 9.501 -17.456 1.00 89.81 92 LEU A CA 1
ATOM 722 C C . LEU A 1 92 ? 4.271 10.767 -17.775 1.00 89.81 92 LEU A C 1
ATOM 724 O O . LEU A 1 92 ? 3.782 11.479 -16.892 1.00 89.81 92 LEU A O 1
ATOM 728 N N . LYS A 1 93 ? 4.073 11.013 -19.072 1.00 87.12 93 LYS A N 1
ATOM 729 C CA . LYS A 1 93 ? 3.245 12.110 -19.581 1.00 87.12 93 LYS A CA 1
ATOM 730 C C . LYS A 1 93 ? 2.211 11.540 -20.538 1.00 87.12 93 LYS A C 1
ATOM 732 O O . LYS A 1 93 ? 2.546 10.733 -21.398 1.00 87.12 93 LYS A O 1
ATOM 737 N N . ASN A 1 94 ? 0.974 12.025 -20.448 1.00 84.12 94 ASN A N 1
ATOM 738 C CA . ASN A 1 94 ? -0.154 11.513 -21.241 1.00 84.12 94 ASN A CA 1
ATOM 739 C C . ASN A 1 94 ? 0.074 11.556 -22.763 1.00 84.12 94 ASN A C 1
ATOM 741 O O . ASN A 1 94 ? -0.519 10.770 -23.492 1.00 84.12 94 ASN A O 1
ATOM 745 N N . ASN A 1 95 ? 0.933 12.462 -23.239 1.00 86.75 95 ASN A N 1
ATOM 746 C CA . ASN A 1 95 ? 1.163 12.699 -24.665 1.00 86.75 95 ASN A CA 1
ATOM 747 C C . ASN A 1 95 ? 2.489 12.112 -25.174 1.00 86.75 95 ASN A C 1
ATOM 749 O O . ASN A 1 95 ? 2.904 12.425 -26.288 1.00 86.75 95 ASN A O 1
ATOM 753 N N . THR A 1 96 ? 3.192 11.315 -24.365 1.00 89.12 96 THR A N 1
ATOM 754 C CA . THR A 1 96 ? 4.485 10.732 -24.744 1.00 89.12 96 THR A CA 1
ATOM 755 C C . THR A 1 96 ? 4.526 9.253 -24.416 1.00 89.12 96 THR A C 1
ATOM 757 O O . THR A 1 96 ? 4.218 8.860 -23.294 1.00 89.12 96 THR A O 1
ATOM 760 N N . VAL A 1 97 ? 4.977 8.450 -25.376 1.00 90.31 97 VAL A N 1
ATOM 761 C CA . VAL A 1 97 ? 5.241 7.029 -25.154 1.00 90.31 97 VAL A CA 1
ATOM 762 C C . VAL A 1 97 ? 6.462 6.899 -24.233 1.00 90.31 97 VAL A C 1
ATOM 764 O O . VAL A 1 97 ? 7.521 7.438 -24.575 1.00 90.31 97 VAL A O 1
ATOM 767 N N . PRO A 1 98 ? 6.345 6.240 -23.065 1.00 90.19 98 PRO A N 1
ATOM 768 C CA . PRO A 1 98 ? 7.496 5.992 -22.206 1.00 90.19 98 PRO A CA 1
ATOM 769 C C . PRO A 1 98 ? 8.519 5.110 -22.930 1.00 90.19 98 PRO A C 1
ATOM 771 O O . PRO A 1 98 ? 8.161 4.212 -23.688 1.00 90.19 98 PRO A O 1
ATOM 774 N N . THR A 1 99 ? 9.804 5.386 -22.709 1.00 88.88 99 THR A N 1
ATOM 775 C CA . THR A 1 99 ? 10.919 4.647 -23.335 1.00 88.88 99 THR A CA 1
ATOM 776 C C . THR A 1 99 ? 11.744 3.870 -22.317 1.00 88.88 99 THR A C 1
ATOM 778 O O . THR A 1 99 ? 12.319 2.831 -22.645 1.00 88.88 99 THR A O 1
ATOM 781 N N . ASP A 1 100 ? 11.761 4.333 -21.069 1.00 92.12 100 ASP A N 1
ATOM 782 C CA . ASP A 1 100 ? 12.412 3.648 -19.967 1.00 92.12 100 ASP A CA 1
ATOM 783 C C . ASP A 1 100 ? 11.493 2.586 -19.370 1.00 92.12 100 ASP A C 1
ATOM 785 O O . ASP A 1 100 ? 10.337 2.835 -19.031 1.00 92.12 100 ASP A O 1
ATOM 789 N N . LYS A 1 101 ? 12.032 1.379 -19.197 1.00 94.62 101 LYS A N 1
ATOM 790 C CA . LYS A 1 101 ? 11.336 0.323 -18.460 1.00 94.62 101 LYS A CA 1
ATOM 791 C C . LYS A 1 101 ? 11.307 0.637 -16.958 1.00 94.62 101 LYS A C 1
ATOM 793 O O . LYS A 1 101 ? 12.303 1.161 -16.439 1.00 94.62 101 LYS A O 1
ATOM 798 N N . PRO A 1 102 ? 10.265 0.212 -16.225 1.00 95.94 102 PRO A N 1
ATOM 799 C CA . PRO A 1 102 ? 10.206 0.434 -14.791 1.00 95.94 102 PRO A CA 1
ATOM 800 C C . PRO A 1 102 ? 11.308 -0.298 -14.053 1.00 95.94 102 PRO A C 1
ATOM 802 O O . PRO A 1 102 ? 11.782 -1.346 -14.493 1.00 95.94 102 PRO A O 1
ATOM 805 N N . LYS A 1 103 ? 11.687 0.198 -12.885 1.00 95.50 103 LYS A N 1
ATOM 806 C CA . LYS A 1 103 ? 12.709 -0.434 -12.048 1.00 95.50 103 LYS A CA 1
ATOM 807 C C . LYS A 1 103 ? 12.165 -0.598 -10.642 1.00 95.50 103 LYS A C 1
ATOM 809 O O . LYS A 1 103 ? 11.543 0.319 -10.114 1.00 95.50 103 LYS A O 1
ATOM 814 N N . LEU A 1 104 ? 12.410 -1.756 -10.034 1.00 96.19 104 LEU A N 1
ATOM 815 C CA . LEU A 1 104 ? 12.146 -1.922 -8.612 1.00 96.19 104 LEU A CA 1
ATOM 816 C C . LEU A 1 104 ? 13.122 -1.029 -7.847 1.00 96.19 104 LEU A C 1
ATOM 818 O O . LEU A 1 104 ? 14.333 -1.259 -7.876 1.00 96.19 104 LEU A O 1
ATOM 822 N N . GLU A 1 105 ? 12.597 -0.004 -7.189 1.00 94.38 105 GLU A N 1
ATOM 823 C CA . GLU A 1 105 ? 13.416 0.984 -6.504 1.00 94.38 105 GLU A CA 1
ATOM 824 C C . GLU A 1 105 ? 13.748 0.527 -5.088 1.00 94.38 105 GLU A C 1
ATOM 826 O O . GLU A 1 105 ? 14.917 0.473 -4.722 1.00 94.38 105 GLU A O 1
ATOM 831 N N . PHE A 1 106 ? 12.749 0.107 -4.318 1.00 96.00 106 PHE A N 1
ATOM 832 C CA . PHE A 1 106 ? 12.936 -0.472 -2.989 1.00 96.00 106 PHE A CA 1
ATOM 833 C C . PHE A 1 106 ? 11.710 -1.285 -2.569 1.00 96.00 106 PHE A C 1
ATOM 835 O O . PHE A 1 106 ? 10.689 -1.308 -3.259 1.00 96.00 106 PHE A O 1
ATOM 842 N N . CYS A 1 107 ? 11.812 -1.970 -1.433 1.00 97.00 107 CYS A N 1
ATOM 843 C CA . CYS A 1 107 ? 10.699 -2.665 -0.799 1.00 97.00 107 CYS A CA 1
ATOM 844 C C . CYS A 1 107 ? 10.611 -2.328 0.690 1.00 97.00 107 CYS A C 1
ATOM 846 O O . CYS A 1 107 ? 11.634 -2.115 1.338 1.00 97.00 107 CYS A O 1
ATOM 848 N N . ILE A 1 108 ? 9.403 -2.382 1.246 1.00 97.56 108 ILE A N 1
ATOM 849 C CA . ILE A 1 108 ? 9.164 -2.414 2.693 1.00 97.56 108 ILE A CA 1
ATOM 850 C C . ILE A 1 108 ? 8.731 -3.831 3.073 1.00 97.56 108 ILE A C 1
ATOM 852 O O . ILE A 1 108 ? 7.776 -4.360 2.501 1.00 97.56 108 ILE A O 1
ATOM 856 N N . ALA A 1 109 ? 9.437 -4.451 4.015 1.00 97.25 109 ALA A N 1
ATOM 857 C CA . ALA A 1 109 ? 9.062 -5.740 4.580 1.00 97.25 109 ALA A CA 1
ATOM 858 C C . ALA A 1 109 ? 8.000 -5.580 5.670 1.00 97.25 109 ALA A C 1
ATOM 860 O O . ALA A 1 109 ? 8.003 -4.609 6.422 1.00 97.25 109 ALA A O 1
ATOM 861 N N . HIS A 1 110 ? 7.098 -6.555 5.769 1.00 97.00 110 HIS A N 1
ATOM 862 C CA . HIS A 1 110 ? 6.094 -6.611 6.829 1.00 97.00 110 HIS A CA 1
ATOM 863 C C . HIS A 1 110 ? 5.763 -8.056 7.222 1.00 97.00 110 HIS A C 1
ATOM 865 O O . HIS A 1 110 ? 6.075 -9.006 6.503 1.00 97.00 110 HIS A O 1
ATOM 871 N N . THR A 1 111 ? 5.111 -8.218 8.375 1.00 96.62 111 THR A N 1
ATOM 872 C CA . THR A 1 111 ? 4.635 -9.508 8.927 1.00 96.62 111 THR A CA 1
ATOM 873 C C . THR A 1 111 ? 3.121 -9.497 9.169 1.00 96.62 111 THR A C 1
ATOM 875 O O . THR A 1 111 ? 2.596 -10.139 10.073 1.00 96.62 111 THR A O 1
ATOM 878 N N . HIS A 1 112 ? 2.407 -8.715 8.361 1.00 95.62 112 HIS A N 1
ATOM 879 C CA . HIS A 1 112 ? 0.978 -8.418 8.529 1.00 95.62 112 HIS A CA 1
ATOM 880 C C . HIS A 1 112 ? 0.065 -9.306 7.664 1.00 95.62 112 HIS A C 1
ATOM 882 O O . HIS A 1 112 ? -1.112 -9.009 7.477 1.00 95.62 112 HIS A O 1
ATOM 888 N N . GLY A 1 113 ? 0.606 -10.390 7.101 1.00 95.12 113 GLY A N 1
ATOM 889 C CA . GLY A 1 113 ? -0.127 -11.253 6.183 1.00 95.12 113 GLY A CA 1
ATOM 890 C C . GLY A 1 113 ? -0.344 -10.611 4.815 1.00 95.12 113 GLY A C 1
ATOM 891 O O . GLY A 1 113 ? 0.516 -9.890 4.321 1.00 95.12 113 GLY A O 1
ATOM 892 N N . VAL A 1 114 ? -1.475 -10.899 4.176 1.00 96.12 114 VAL A N 1
ATOM 893 C CA . VAL A 1 114 ? -1.825 -10.379 2.849 1.00 96.12 114 VAL A CA 1
ATOM 894 C C . VAL A 1 114 ? -2.290 -8.939 2.951 1.00 96.12 114 VAL A C 1
ATOM 896 O O . VAL A 1 114 ? -3.094 -8.602 3.817 1.00 96.12 114 VAL A O 1
ATOM 899 N N . ILE A 1 115 ? -1.825 -8.104 2.026 1.00 97.81 115 ILE A N 1
ATOM 900 C CA . ILE A 1 115 ? -2.362 -6.760 1.824 1.00 97.81 115 ILE A CA 1
ATOM 901 C C . ILE A 1 115 ? -3.480 -6.843 0.783 1.00 97.81 115 ILE A C 1
ATOM 903 O O . ILE A 1 115 ? -3.220 -7.145 -0.382 1.00 97.81 115 ILE A O 1
ATOM 907 N N . TRP A 1 116 ? -4.717 -6.575 1.194 1.00 97.12 116 TRP A N 1
ATOM 908 C CA . TRP A 1 116 ? -5.899 -6.601 0.321 1.00 97.12 116 TRP A CA 1
ATOM 909 C C . TRP A 1 116 ? -6.174 -5.273 -0.368 1.00 97.12 116 TRP A C 1
ATOM 911 O O . TRP A 1 116 ? -6.847 -5.225 -1.398 1.00 97.12 116 TRP A O 1
ATOM 921 N N . TRP A 1 117 ? -5.691 -4.178 0.217 1.00 98.38 117 TRP A N 1
ATOM 922 C CA . TRP A 1 117 ? -5.913 -2.845 -0.316 1.00 98.38 117 TRP A CA 1
ATOM 923 C C . TRP A 1 117 ? -4.796 -1.894 0.082 1.00 98.38 117 TRP A C 1
ATOM 925 O O . TRP A 1 117 ? -4.237 -2.000 1.173 1.00 98.38 117 TRP A O 1
ATOM 935 N N . MET A 1 118 ? -4.507 -0.944 -0.801 1.00 98.38 118 MET A N 1
ATOM 936 C CA . MET A 1 118 ? -3.518 0.102 -0.586 1.00 98.38 118 MET A CA 1
ATOM 937 C C . MET A 1 118 ? -4.083 1.440 -1.037 1.00 98.38 118 MET A C 1
ATOM 939 O O . MET A 1 118 ? -4.599 1.560 -2.149 1.00 98.38 118 MET A O 1
ATOM 943 N N . GLU A 1 119 ? -3.954 2.453 -0.193 1.00 97.50 119 GLU A N 1
ATOM 944 C CA . GLU A 1 119 ? -4.366 3.809 -0.531 1.00 97.50 119 GLU A CA 1
ATOM 945 C C . GLU A 1 119 ? -3.390 4.832 0.041 1.00 97.50 119 GLU A C 1
ATOM 947 O O . GLU A 1 119 ? -3.063 4.820 1.228 1.00 97.50 119 GLU A O 1
ATOM 952 N N . TRP A 1 120 ? -2.935 5.731 -0.825 1.00 96.38 120 TRP A N 1
ATOM 953 C CA . TRP A 1 120 ? -2.123 6.870 -0.429 1.00 96.38 120 TRP A CA 1
ATOM 954 C C . TRP A 1 120 ? -2.990 7.996 0.135 1.00 96.38 120 TRP A C 1
ATOM 956 O O . TRP A 1 120 ? -4.097 8.246 -0.349 1.00 96.38 120 TRP A O 1
ATOM 966 N N . CYS A 1 121 ? -2.458 8.724 1.116 1.00 94.19 121 CYS A N 1
ATOM 967 C CA . CYS A 1 121 ? -3.048 9.975 1.572 1.00 94.19 121 CYS A CA 1
ATOM 968 C C . CYS A 1 121 ? -3.192 10.938 0.376 1.00 94.19 121 CYS A C 1
ATOM 970 O O . CYS A 1 121 ? -2.206 11.169 -0.327 1.00 94.19 121 CYS A O 1
ATOM 972 N N . PRO A 1 122 ? -4.379 11.520 0.120 1.00 89.50 122 PRO A N 1
ATOM 973 C CA . PRO A 1 122 ? -4.625 12.288 -1.101 1.00 89.50 122 PRO A CA 1
ATOM 974 C C . PRO A 1 122 ? -3.786 13.561 -1.257 1.00 89.50 122 PRO A C 1
ATOM 976 O O . PRO A 1 122 ? -3.411 13.886 -2.378 1.00 89.50 122 PRO A O 1
ATOM 979 N N . SER A 1 123 ? -3.452 14.265 -0.168 1.00 8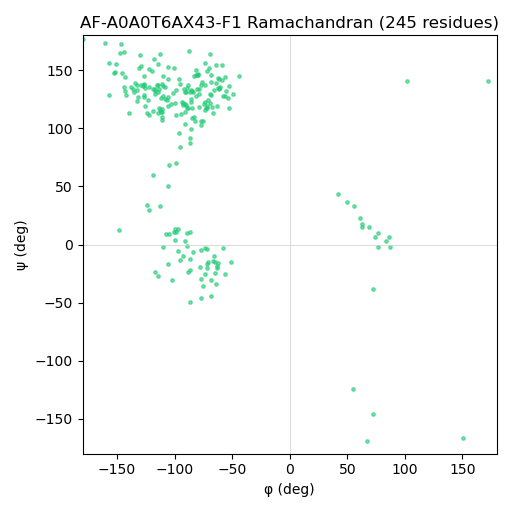1.62 123 SER A N 1
ATOM 980 C CA . SER A 1 123 ? -2.502 15.395 -0.217 1.00 81.62 123 SER A CA 1
ATOM 981 C C . SER A 1 123 ? -1.059 14.950 -0.441 1.00 81.62 123 SER A C 1
ATOM 983 O O . SER A 1 123 ? -0.149 15.775 -0.494 1.00 81.62 123 SER A O 1
ATOM 985 N N . GLY A 1 124 ? -0.824 13.645 -0.479 1.00 71.50 124 GLY A N 1
ATOM 986 C CA . GLY A 1 124 ? 0.475 13.020 -0.546 1.00 71.50 124 GLY A CA 1
ATOM 987 C C . GLY A 1 124 ? 1.264 13.109 0.739 1.00 71.50 124 GLY A C 1
ATOM 988 O O . GLY A 1 124 ? 1.902 12.132 1.081 1.00 71.50 124 GLY A O 1
ATOM 989 N N . CYS A 1 125 ? 1.216 14.214 1.489 1.00 77.25 125 CYS A N 1
ATOM 990 C CA . CYS A 1 125 ? 2.291 14.535 2.439 1.00 77.25 125 CYS A CA 1
ATOM 991 C C . CYS A 1 125 ? 3.656 14.422 1.736 1.00 77.25 125 CYS A C 1
ATOM 993 O O . CYS A 1 125 ? 4.609 13.906 2.301 1.00 77.25 125 CYS A O 1
ATOM 995 N N . TYR A 1 126 ? 3.706 14.811 0.465 1.00 74.38 126 TYR A N 1
ATOM 996 C CA . TYR A 1 126 ? 4.877 14.687 -0.382 1.00 74.38 126 TYR A CA 1
ATOM 997 C C . TYR A 1 126 ? 5.845 15.836 -0.081 1.00 74.38 126 TYR A C 1
ATOM 999 O O . TYR A 1 126 ? 5.419 16.991 -0.008 1.00 74.38 126 TYR A O 1
ATOM 1007 N N . ASP A 1 127 ? 7.134 15.531 0.072 1.00 77.06 127 ASP A N 1
ATOM 1008 C CA . ASP A 1 127 ? 8.155 16.564 0.262 1.00 77.06 127 ASP A CA 1
ATOM 1009 C C . ASP A 1 127 ? 8.672 17.025 -1.112 1.00 77.06 127 ASP A C 1
ATOM 1011 O O . ASP A 1 127 ? 9.234 16.240 -1.878 1.00 77.06 127 ASP A O 1
ATOM 1015 N N . SER A 1 128 ? 8.475 18.309 -1.433 1.00 65.75 128 SER A N 1
ATOM 1016 C CA . SER A 1 128 ? 8.953 18.918 -2.685 1.00 65.75 128 SER A CA 1
ATOM 1017 C C . SER A 1 128 ? 10.442 19.256 -2.670 1.00 65.75 128 SER A C 1
ATOM 1019 O O . SER A 1 128 ? 11.032 19.448 -3.728 1.00 65.75 128 SER A O 1
ATOM 1021 N N . ALA A 1 129 ? 11.044 19.351 -1.484 1.00 65.44 129 ALA A N 1
ATOM 1022 C CA . ALA A 1 129 ? 12.465 19.604 -1.303 1.00 65.44 129 ALA A CA 1
ATOM 1023 C C . ALA A 1 129 ? 13.150 18.348 -0.767 1.00 65.44 129 ALA A C 1
ATOM 1025 O O . ALA A 1 129 ? 12.645 17.692 0.144 1.00 65.44 129 ALA A O 1
ATOM 1026 N N . ASP A 1 130 ? 14.311 18.041 -1.332 1.00 63.12 130 ASP A N 1
ATOM 1027 C CA . ASP A 1 130 ? 15.191 17.001 -0.824 1.00 63.12 130 ASP A CA 1
ATOM 1028 C C . ASP A 1 130 ? 15.903 17.526 0.429 1.00 63.12 130 ASP A C 1
ATOM 1030 O O . ASP A 1 130 ? 16.758 18.410 0.345 1.00 63.12 130 ASP A O 1
ATOM 1034 N N . LEU A 1 131 ? 15.496 17.041 1.602 1.00 61.81 131 LEU A N 1
ATOM 1035 C CA . LEU A 1 131 ? 16.151 17.353 2.870 1.00 61.81 131 LEU A CA 1
ATOM 1036 C C . LEU A 1 131 ? 17.083 16.186 3.203 1.00 61.81 131 LEU A C 1
ATOM 1038 O O . LEU A 1 131 ? 16.625 15.079 3.475 1.00 61.81 131 LEU A O 1
ATOM 1042 N N . ASP A 1 132 ? 18.393 16.430 3.144 1.00 64.81 132 ASP A N 1
ATOM 1043 C CA . ASP A 1 132 ? 19.444 15.457 3.477 1.00 64.81 132 ASP A CA 1
ATOM 1044 C C . ASP A 1 132 ? 19.380 14.128 2.688 1.00 64.81 132 ASP A C 1
ATOM 1046 O O . ASP A 1 132 ? 19.735 13.064 3.197 1.00 64.81 132 ASP A O 1
ATOM 1050 N N . GLY A 1 133 ? 18.932 14.169 1.427 1.00 65.31 133 GLY A N 1
ATOM 1051 C CA . GLY A 1 133 ? 18.824 12.983 0.566 1.00 65.31 133 GLY A CA 1
ATOM 1052 C C . GLY A 1 133 ? 17.618 12.089 0.880 1.00 65.31 133 GLY A C 1
ATOM 1053 O O . GLY A 1 133 ? 17.529 10.966 0.370 1.00 65.31 133 GLY A O 1
ATOM 1054 N N . LEU A 1 134 ? 16.700 12.554 1.733 1.00 70.06 134 LEU A N 1
ATOM 1055 C CA . LEU A 1 134 ? 15.469 11.867 2.101 1.00 70.06 134 LEU A CA 1
ATOM 1056 C C . LEU A 1 134 ? 14.274 12.625 1.527 1.00 70.06 134 LEU A C 1
ATOM 1058 O O . LEU A 1 134 ? 13.937 13.726 1.959 1.00 70.06 134 LEU A O 1
ATOM 1062 N N . ARG A 1 135 ? 13.573 11.985 0.590 1.00 81.31 135 ARG A N 1
ATOM 1063 C CA . ARG A 1 135 ? 12.351 12.533 -0.003 1.00 81.31 135 ARG A CA 1
ATOM 1064 C C . ARG A 1 135 ? 11.141 11.695 0.370 1.00 81.31 135 ARG A C 1
ATOM 1066 O O . ARG A 1 135 ? 11.049 10.524 -0.000 1.00 81.31 135 ARG A O 1
ATOM 1073 N N . LYS A 1 136 ? 10.187 12.285 1.088 1.00 88.12 136 LYS A N 1
ATOM 1074 C CA . LYS A 1 136 ? 8.926 11.619 1.431 1.00 88.12 136 LYS A CA 1
ATOM 1075 C C . LYS A 1 136 ? 8.040 11.501 0.189 1.00 88.12 136 LYS A C 1
ATOM 1077 O O . LYS A 1 136 ? 7.655 12.509 -0.394 1.00 88.12 136 LYS A O 1
ATOM 1082 N N . LEU A 1 137 ? 7.712 10.266 -0.195 1.00 90.12 137 LEU A N 1
ATOM 1083 C CA . LEU A 1 137 ? 6.728 9.971 -1.247 1.00 90.12 137 LEU A CA 1
ATOM 1084 C C . LEU A 1 137 ? 5.309 10.183 -0.748 1.00 90.12 137 LEU A C 1
ATOM 1086 O O . LEU A 1 137 ? 4.441 10.617 -1.499 1.00 90.12 137 LEU A O 1
ATOM 1090 N N . GLY A 1 138 ? 5.089 9.861 0.524 1.00 92.81 138 GLY A N 1
ATOM 1091 C CA . GLY A 1 138 ? 3.847 10.168 1.192 1.00 92.81 138 GLY A CA 1
ATOM 1092 C C . GLY A 1 138 ? 3.452 9.202 2.287 1.00 92.81 138 GLY A C 1
ATOM 1093 O O . GLY A 1 138 ? 4.252 8.382 2.736 1.00 92.81 138 GLY A O 1
ATOM 1094 N N . LEU A 1 139 ? 2.196 9.306 2.715 1.00 94.88 139 LEU A N 1
ATOM 1095 C CA . LEU A 1 139 ? 1.583 8.352 3.636 1.00 94.88 139 LEU A CA 1
ATOM 1096 C C . LEU A 1 139 ? 0.841 7.271 2.850 1.00 94.88 139 LEU A C 1
ATOM 1098 O O . LEU A 1 139 ? -0.074 7.586 2.093 1.00 94.88 139 LEU A O 1
ATOM 1102 N N . LEU A 1 140 ? 1.204 6.009 3.060 1.00 97.69 140 LEU A N 1
ATOM 1103 C CA . LEU A 1 140 ? 0.559 4.849 2.446 1.00 97.69 140 LEU A CA 1
ATOM 1104 C C . LEU A 1 140 ? -0.162 4.032 3.517 1.00 97.69 140 LEU A C 1
ATOM 1106 O O . LEU A 1 140 ? 0.489 3.466 4.394 1.00 97.69 140 LEU A O 1
ATOM 1110 N N . ALA A 1 141 ? -1.489 3.948 3.439 1.00 98.12 141 ALA A N 1
ATOM 1111 C CA . ALA A 1 141 ? -2.278 3.026 4.248 1.00 98.12 141 ALA A CA 1
ATOM 1112 C C . ALA A 1 141 ? -2.427 1.676 3.536 1.00 98.12 141 ALA A C 1
ATOM 1114 O O . ALA A 1 141 ? -2.745 1.625 2.345 1.00 98.12 141 ALA A O 1
ATOM 1115 N N . VAL A 1 142 ? -2.234 0.583 4.276 1.00 98.38 142 VAL A N 1
ATOM 1116 C CA . VAL A 1 142 ? -2.366 -0.791 3.776 1.00 98.38 142 VAL A CA 1
ATOM 1117 C C . VAL A 1 142 ? -3.323 -1.594 4.651 1.00 98.38 142 VAL A C 1
ATOM 1119 O O . VAL A 1 142 ? -3.193 -1.606 5.875 1.00 98.38 142 VAL A O 1
ATOM 1122 N N . ALA A 1 143 ? -4.305 -2.238 4.023 1.00 97.75 143 ALA A N 1
ATOM 1123 C CA . ALA A 1 143 ? -5.297 -3.078 4.685 1.00 97.75 143 ALA A CA 1
ATOM 1124 C C . ALA A 1 143 ? -4.838 -4.532 4.696 1.00 97.75 143 ALA A C 1
ATOM 1126 O O . ALA A 1 143 ? -4.613 -5.110 3.630 1.00 97.75 143 ALA A O 1
ATOM 1127 N N . CYS A 1 144 ? -4.694 -5.103 5.889 1.00 96.44 144 CYS A N 1
ATOM 1128 C CA . CYS A 1 144 ? -4.023 -6.376 6.087 1.00 96.44 144 CYS A CA 1
ATOM 1129 C C . CYS A 1 144 ? -4.961 -7.487 6.580 1.00 96.44 144 CYS A C 1
ATOM 1131 O O . CYS A 1 144 ? -5.987 -7.263 7.233 1.00 96.44 144 CYS A O 1
ATOM 1133 N N . SER A 1 145 ? -4.569 -8.729 6.296 1.00 95.00 145 SER A N 1
ATOM 1134 C CA . SER A 1 145 ? -5.273 -9.937 6.732 1.00 95.00 145 SER A CA 1
ATOM 1135 C C . SER A 1 145 ? -5.113 -10.252 8.223 1.00 95.00 145 SER A C 1
ATOM 1137 O O . SER A 1 145 ? -5.693 -11.220 8.700 1.00 95.00 145 SER A O 1
ATOM 1139 N N . ASP A 1 146 ? -4.327 -9.482 8.973 1.00 93.81 146 ASP A N 1
ATOM 1140 C CA . ASP A 1 146 ? -4.219 -9.581 10.435 1.00 93.81 146 ASP A CA 1
ATOM 1141 C C . ASP A 1 146 ? -5.288 -8.754 11.182 1.00 93.81 146 ASP A C 1
ATOM 1143 O O . ASP A 1 146 ? -5.220 -8.615 12.405 1.00 93.81 146 ASP A O 1
ATOM 1147 N N . SER A 1 147 ? -6.289 -8.252 10.445 1.00 91.69 147 SER A N 1
ATOM 1148 C CA . SER A 1 147 ? -7.373 -7.367 10.902 1.00 91.69 147 SER A CA 1
ATOM 1149 C C . SER A 1 147 ? -6.976 -5.918 11.162 1.00 91.69 147 SER A C 1
ATOM 1151 O O . SER A 1 147 ? -7.807 -5.154 11.651 1.00 91.69 147 SER A O 1
ATOM 1153 N N . TYR A 1 148 ? -5.749 -5.509 10.849 1.00 94.88 148 TYR A N 1
ATOM 1154 C CA . TYR A 1 148 ? -5.310 -4.137 11.075 1.00 94.88 148 TYR A CA 1
ATOM 1155 C C . TYR A 1 148 ? -5.063 -3.395 9.767 1.00 94.88 148 TYR A C 1
ATOM 1157 O O . TYR A 1 148 ? -4.946 -3.972 8.682 1.00 94.88 148 TYR A O 1
ATOM 1165 N N . VAL A 1 149 ? -4.984 -2.075 9.894 1.00 97.69 149 VAL A N 1
ATOM 1166 C CA . VAL A 1 149 ? -4.491 -1.201 8.834 1.00 97.69 149 VAL A CA 1
ATOM 1167 C C . VAL A 1 149 ? -3.242 -0.508 9.344 1.00 97.69 149 VAL A C 1
ATOM 1169 O O . VAL A 1 149 ? -3.217 0.005 10.466 1.00 97.69 149 VAL A O 1
ATOM 1172 N N . TYR A 1 150 ? -2.207 -0.492 8.516 1.00 98.19 150 TYR A N 1
ATOM 1173 C CA . TYR A 1 150 ? -0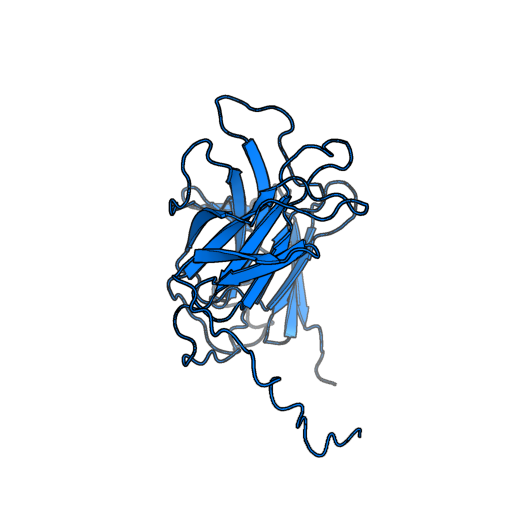.926 0.128 8.830 1.00 98.19 150 TYR A CA 1
ATOM 1174 C C . TYR A 1 150 ? -0.710 1.320 7.913 1.00 98.19 150 TYR A C 1
ATOM 1176 O O . TYR A 1 150 ? -0.938 1.222 6.711 1.00 98.19 150 TYR A O 1
ATOM 1184 N N . VAL A 1 151 ? -0.286 2.449 8.472 1.00 97.69 151 VAL A N 1
ATOM 1185 C CA . VAL A 1 151 ? 0.038 3.655 7.705 1.00 9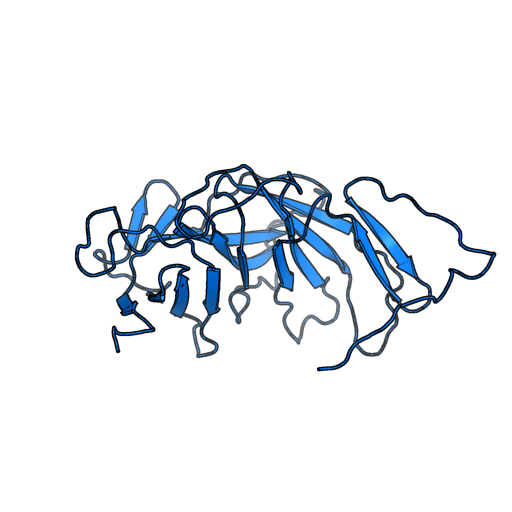7.69 151 VAL A CA 1
ATOM 1186 C C . VAL A 1 151 ? 1.535 3.879 7.778 1.00 97.69 151 VAL A C 1
ATOM 1188 O O . VAL A 1 151 ? 2.071 4.127 8.858 1.00 97.69 151 VAL A O 1
ATOM 1191 N N . TYR A 1 152 ? 2.203 3.808 6.636 1.00 97.31 152 TYR A N 1
ATOM 1192 C CA . TYR A 1 152 ? 3.635 4.032 6.509 1.00 97.31 152 TYR A CA 1
ATOM 1193 C C . TYR A 1 152 ? 3.908 5.447 6.023 1.00 97.31 152 TYR A C 1
ATOM 1195 O O . TYR A 1 152 ? 3.333 5.882 5.027 1.00 97.31 152 TYR A O 1
ATOM 1203 N N . THR A 1 153 ? 4.841 6.136 6.678 1.00 94.62 153 THR A N 1
ATOM 1204 C CA . THR A 1 153 ? 5.543 7.256 6.046 1.00 94.62 153 THR A CA 1
ATOM 1205 C C . THR A 1 153 ? 6.576 6.676 5.095 1.00 94.62 153 THR A C 1
ATOM 1207 O O . THR A 1 153 ? 7.587 6.125 5.525 1.00 94.62 153 THR A O 1
ATOM 1210 N N . VAL A 1 154 ? 6.302 6.760 3.798 1.00 95.12 154 VAL A N 1
ATOM 1211 C CA . VAL A 1 154 ? 7.171 6.210 2.763 1.00 95.12 154 VAL A CA 1
ATOM 1212 C C . VAL A 1 154 ? 8.187 7.268 2.362 1.00 95.12 154 VAL A C 1
ATOM 1214 O O . VAL A 1 154 ? 7.832 8.321 1.830 1.00 95.12 154 VAL A O 1
ATOM 1217 N N . ILE A 1 155 ? 9.460 6.968 2.598 1.00 91.06 155 ILE A N 1
ATOM 1218 C CA . ILE A 1 155 ? 10.593 7.799 2.197 1.00 91.06 155 ILE A CA 1
ATOM 1219 C C . ILE A 1 155 ? 11.326 7.075 1.076 1.00 91.06 155 ILE A C 1
ATOM 1221 O O . ILE A 1 155 ? 11.669 5.902 1.212 1.00 91.06 155 ILE A O 1
ATOM 1225 N N . ARG A 1 156 ? 11.548 7.777 -0.034 1.00 88.19 156 ARG A N 1
ATOM 1226 C CA . ARG A 1 156 ? 12.318 7.292 -1.173 1.00 88.19 156 ARG A CA 1
ATOM 1227 C C . ARG A 1 156 ? 13.803 7.300 -0.800 1.00 88.19 156 ARG A C 1
ATOM 1229 O O . ARG A 1 156 ? 14.351 8.381 -0.576 1.00 88.19 156 ARG A O 1
ATOM 1236 N N . PRO A 1 157 ? 14.468 6.137 -0.736 1.00 83.12 157 PRO A N 1
ATOM 1237 C CA . PRO A 1 157 ? 15.886 6.086 -0.442 1.00 83.12 157 PRO A CA 1
ATOM 1238 C C . PRO A 1 157 ? 16.680 6.441 -1.700 1.00 83.12 157 PRO A C 1
ATOM 1240 O O . PRO A 1 157 ? 16.611 5.737 -2.710 1.00 83.12 157 PRO A O 1
ATOM 1243 N N . GLN A 1 158 ? 17.465 7.515 -1.655 1.00 76.56 158 GLN A N 1
ATOM 1244 C CA . GLN A 1 158 ? 18.362 7.821 -2.763 1.00 76.56 158 GLN A CA 1
ATOM 1245 C C . GLN A 1 158 ? 19.483 6.780 -2.861 1.00 76.56 158 GLN A C 1
ATOM 1247 O O . GLN A 1 158 ? 20.039 6.337 -1.859 1.00 76.56 158 GLN A O 1
ATOM 1252 N N . GLN A 1 159 ? 19.819 6.388 -4.093 1.00 71.69 159 GLN A N 1
ATOM 1253 C CA . GLN A 1 159 ? 20.984 5.551 -4.419 1.00 71.69 159 GLN A CA 1
ATOM 1254 C C . GLN A 1 159 ? 20.980 4.122 -3.820 1.00 71.69 159 GLN A C 1
ATOM 1256 O O . GLN A 1 159 ? 22.001 3.436 -3.862 1.00 71.69 159 GLN A O 1
ATOM 1261 N N . MET A 1 160 ? 19.839 3.616 -3.328 1.00 74.88 160 MET A N 1
ATOM 1262 C CA . MET A 1 160 ? 19.710 2.268 -2.741 1.00 74.88 160 MET A CA 1
ATOM 1263 C C . MET A 1 160 ? 18.722 1.367 -3.499 1.00 74.88 160 MET A C 1
ATOM 1265 O O . MET A 1 160 ? 17.750 0.864 -2.935 1.00 74.88 160 MET A O 1
ATOM 1269 N N . LEU A 1 161 ? 18.996 1.134 -4.786 1.00 81.19 161 LEU A N 1
ATOM 1270 C CA . LEU A 1 161 ? 18.128 0.341 -5.662 1.00 81.19 161 LEU A CA 1
ATOM 1271 C C . LEU A 1 161 ? 17.971 -1.116 -5.193 1.00 81.19 161 LEU A C 1
ATOM 1273 O O . LEU A 1 161 ? 18.949 -1.803 -4.887 1.00 81.19 161 LEU A O 1
ATOM 1277 N N . GLY A 1 162 ? 16.728 -1.599 -5.192 1.00 81.06 162 GLY A N 1
ATOM 1278 C CA . GLY A 1 162 ? 16.361 -2.990 -4.922 1.00 81.06 162 GLY A CA 1
ATOM 1279 C C . GLY A 1 162 ? 16.570 -3.439 -3.473 1.00 81.06 162 GLY A C 1
ATOM 1280 O O . GLY A 1 162 ? 16.596 -4.641 -3.207 1.00 81.06 162 GLY A O 1
ATOM 1281 N N . LYS A 1 163 ? 16.756 -2.507 -2.531 1.00 91.50 163 LYS A N 1
ATOM 1282 C CA . LYS A 1 163 ? 16.913 -2.827 -1.106 1.00 91.50 163 LYS A CA 1
ATOM 1283 C C . LYS A 1 163 ? 15.564 -3.056 -0.430 1.00 91.50 163 LYS A C 1
ATOM 1285 O O . LYS A 1 163 ? 14.549 -2.479 -0.814 1.00 91.50 163 LYS A O 1
ATOM 1290 N N . ILE A 1 164 ? 15.579 -3.910 0.588 1.00 94.81 164 ILE A N 1
ATOM 1291 C CA . ILE A 1 164 ? 14.428 -4.209 1.437 1.00 94.81 164 ILE A CA 1
ATOM 1292 C C . ILE A 1 164 ? 14.659 -3.516 2.775 1.00 94.81 164 ILE A C 1
ATOM 1294 O O . ILE A 1 164 ? 15.708 -3.706 3.391 1.00 94.81 164 ILE A O 1
ATOM 1298 N N . PHE A 1 165 ? 13.680 -2.733 3.208 1.00 94.81 165 PHE A N 1
ATOM 1299 C CA . PHE A 1 165 ? 13.711 -1.987 4.456 1.00 94.81 165 PHE A CA 1
ATOM 1300 C C . PHE A 1 165 ? 12.702 -2.569 5.437 1.00 94.81 165 PHE A C 1
ATOM 1302 O O . PHE A 1 165 ? 11.573 -2.889 5.064 1.00 94.81 165 PHE A O 1
ATOM 1309 N N . ASP A 1 166 ? 13.112 -2.681 6.694 1.00 94.19 166 ASP A N 1
ATOM 1310 C CA . ASP A 1 166 ? 12.202 -2.914 7.809 1.00 94.19 166 ASP A CA 1
ATOM 1311 C C . ASP A 1 166 ? 11.792 -1.544 8.358 1.00 94.19 166 ASP A C 1
ATOM 1313 O O . ASP A 1 166 ? 12.607 -0.832 8.949 1.00 94.19 166 ASP A O 1
ATOM 1317 N N . VAL A 1 167 ? 10.568 -1.118 8.042 1.00 94.50 167 VAL A N 1
ATOM 1318 C CA . VAL A 1 167 ? 10.063 0.222 8.366 1.00 94.50 167 VAL A CA 1
ATOM 1319 C C . VAL A 1 167 ? 8.973 0.095 9.414 1.00 94.50 167 VAL A C 1
ATOM 1321 O O . VAL A 1 167 ? 7.980 -0.602 9.214 1.00 94.50 167 VAL A O 1
ATOM 1324 N N . VAL A 1 168 ? 9.126 0.828 10.514 1.00 95.50 168 VAL A N 1
ATOM 1325 C CA . VAL A 1 168 ? 8.097 0.921 11.549 1.00 95.50 168 VAL A CA 1
ATOM 1326 C C . VAL A 1 168 ? 6.917 1.755 11.016 1.00 95.50 168 VAL A C 1
ATOM 1328 O O . VAL A 1 168 ? 7.130 2.893 10.586 1.00 95.50 168 VAL A O 1
ATOM 1331 N N . PRO A 1 169 ? 5.672 1.237 11.025 1.00 97.12 169 PRO A N 1
ATOM 1332 C CA . PRO A 1 169 ? 4.500 2.012 10.627 1.00 97.12 169 PRO A CA 1
ATOM 1333 C C . PRO A 1 169 ? 4.326 3.259 11.499 1.00 97.12 169 PRO A C 1
ATOM 1335 O O . PRO A 1 169 ? 4.489 3.208 12.715 1.00 97.12 169 PRO A O 1
ATOM 1338 N N . THR A 1 170 ? 3.910 4.371 10.900 1.00 96.06 170 THR A N 1
ATOM 1339 C CA . THR A 1 170 ? 3.564 5.595 11.636 1.00 96.06 170 THR A CA 1
ATOM 1340 C C . THR A 1 170 ? 2.297 5.392 12.462 1.00 96.06 170 THR A C 1
ATOM 1342 O O . THR A 1 170 ? 2.262 5.750 13.640 1.00 96.06 170 THR A O 1
ATOM 1345 N N . PHE A 1 171 ? 1.274 4.772 11.864 1.00 97.19 171 PHE A N 1
ATOM 1346 C CA . PHE A 1 171 ? 0.031 4.431 12.551 1.00 97.19 171 PHE A CA 1
ATOM 1347 C C . PHE A 1 171 ? -0.311 2.951 12.397 1.00 97.19 171 PHE A C 1
ATOM 1349 O O . PHE A 1 171 ? -0.124 2.366 11.330 1.00 97.19 171 PHE A O 1
ATOM 1356 N N . LYS A 1 172 ? -0.898 2.379 13.449 1.00 97.25 172 LYS A N 1
ATOM 1357 C CA . LYS A 1 172 ? -1.637 1.116 13.412 1.00 97.25 172 LYS A CA 1
ATOM 1358 C C . LYS A 1 172 ? -3.078 1.390 13.830 1.00 97.25 172 LYS A C 1
ATOM 1360 O O . LYS A 1 172 ? -3.333 1.783 14.968 1.00 97.25 172 LYS A O 1
ATOM 1365 N N . LEU A 1 173 ? -4.015 1.192 12.914 1.00 96.25 173 LEU A N 1
ATOM 1366 C CA . LEU A 1 173 ? -5.442 1.405 13.140 1.00 96.25 173 LEU A CA 1
ATOM 1367 C C . LEU A 1 173 ? -6.054 0.093 13.643 1.00 96.25 173 LEU A C 1
ATOM 1369 O O . LEU A 1 173 ? -5.962 -0.943 12.981 1.00 96.25 173 LEU A O 1
ATOM 1373 N N . VAL A 1 174 ? -6.635 0.139 14.839 1.00 92.50 174 VAL A N 1
ATOM 1374 C CA . VAL A 1 174 ? -7.116 -1.028 15.583 1.00 92.50 174 VAL A CA 1
ATOM 1375 C C . VAL A 1 174 ? -8.573 -0.813 15.954 1.00 92.50 174 VAL A C 1
ATOM 1377 O O . VAL A 1 174 ? -8.885 0.112 16.697 1.00 92.50 174 VAL A O 1
ATOM 1380 N N . VAL A 1 175 ? -9.458 -1.685 15.476 1.00 84.31 175 VAL A N 1
ATOM 1381 C CA . VAL A 1 175 ? -10.884 -1.642 15.833 1.00 84.31 175 VAL A CA 1
ATOM 1382 C C . VAL A 1 175 ? -11.118 -2.217 17.223 1.00 84.31 175 VAL A C 1
ATOM 1384 O O . VAL A 1 175 ? -11.739 -1.561 18.049 1.00 84.31 175 VAL A O 1
ATOM 1387 N N . GLU A 1 176 ? -10.517 -3.364 17.537 1.00 69.31 176 GLU A N 1
ATOM 1388 C CA . GLU A 1 176 ? -10.728 -4.044 18.813 1.00 69.31 176 GLU A CA 1
ATOM 1389 C C . GLU A 1 176 ? -9.469 -4.713 19.350 1.00 69.31 176 GLU A C 1
ATOM 1391 O O . GLU A 1 176 ? -8.698 -5.310 18.599 1.00 69.31 176 GLU A O 1
ATOM 1396 N N . ASP A 1 177 ? -9.333 -4.670 20.677 1.00 54.62 177 ASP A N 1
ATOM 1397 C CA . ASP A 1 177 ? -8.536 -5.628 21.443 1.00 54.62 177 ASP A CA 1
ATOM 1398 C C . ASP A 1 177 ? -9.502 -6.677 22.032 1.00 54.62 177 ASP A C 1
ATOM 1400 O O . ASP A 1 177 ? -9.804 -6.678 23.219 1.00 54.62 177 ASP A O 1
ATOM 1404 N N . GLY A 1 178 ? -10.062 -7.523 21.164 1.00 47.47 178 GLY A N 1
ATOM 1405 C CA . GLY A 1 178 ? -10.608 -8.841 21.511 1.00 47.47 178 GLY A CA 1
ATOM 1406 C C . GLY A 1 178 ? -11.791 -8.964 22.482 1.00 47.47 178 GLY A C 1
ATOM 1407 O O . GLY A 1 178 ? -11.963 -10.069 22.977 1.00 47.47 178 GLY A O 1
ATOM 1408 N N . ASN A 1 179 ? -12.588 -7.926 22.773 1.00 43.25 179 ASN A N 1
ATOM 1409 C CA . ASN A 1 179 ? -13.696 -8.029 23.746 1.00 43.25 179 ASN A CA 1
ATOM 1410 C C . ASN A 1 179 ? -14.924 -7.130 23.466 1.00 43.25 179 ASN A C 1
ATOM 1412 O O . ASN A 1 179 ? -15.768 -6.983 24.354 1.00 43.25 179 ASN A O 1
ATOM 1416 N N . ASP A 1 180 ? -15.066 -6.511 22.287 1.00 51.31 180 ASP A N 1
ATOM 1417 C CA . ASP A 1 180 ? -16.232 -5.651 22.030 1.00 51.31 180 ASP A CA 1
ATOM 1418 C C . ASP A 1 180 ? -17.419 -6.485 21.513 1.00 51.31 180 ASP A C 1
ATOM 1420 O O . ASP A 1 180 ? -17.601 -6.744 20.324 1.00 51.31 180 ASP A O 1
ATOM 1424 N N . ILE A 1 181 ? -18.239 -6.934 22.464 1.00 48.78 181 ILE A N 1
ATOM 1425 C CA . ILE A 1 181 ? -19.422 -7.800 22.302 1.00 48.78 181 ILE A CA 1
ATOM 1426 C C . ILE A 1 181 ? -20.439 -7.346 21.235 1.00 48.78 181 ILE A C 1
ATOM 1428 O O . ILE A 1 181 ? -21.295 -8.132 20.836 1.00 48.78 181 ILE A O 1
ATOM 1432 N N . ASN A 1 182 ? -20.367 -6.101 20.754 1.00 52.44 182 ASN A N 1
ATOM 1433 C CA . ASN A 1 182 ? -21.356 -5.520 19.840 1.00 52.44 182 ASN A CA 1
ATOM 1434 C C . ASN A 1 182 ? -21.021 -5.669 18.345 1.00 52.44 182 ASN A C 1
ATOM 1436 O O . ASN A 1 182 ? -21.866 -5.374 17.497 1.00 52.44 182 ASN A O 1
ATOM 1440 N N . LEU A 1 183 ? -19.811 -6.108 17.989 1.00 53.53 183 LEU A N 1
ATOM 1441 C CA . LEU A 1 183 ? -19.319 -6.052 16.601 1.00 53.53 183 LEU A CA 1
ATOM 1442 C C . LEU A 1 183 ? -19.203 -7.423 15.919 1.00 53.53 183 LEU A C 1
ATOM 1444 O O . LEU A 1 183 ? -19.004 -7.501 14.706 1.00 53.53 183 LEU A O 1
ATOM 1448 N N . GLY A 1 184 ? -19.505 -8.491 16.661 1.00 51.91 184 GLY A N 1
ATOM 1449 C CA . GLY A 1 184 ? -19.541 -9.871 16.187 1.00 51.91 184 GLY A CA 1
ATOM 1450 C C . GLY A 1 184 ? -18.298 -10.654 16.600 1.00 51.91 184 GLY A C 1
ATOM 1451 O O . GLY A 1 184 ? -17.184 -10.152 16.556 1.00 51.91 184 GLY A O 1
ATOM 1452 N N . GLU A 1 185 ? -18.494 -11.918 16.971 1.00 57.16 185 GLU A N 1
ATOM 1453 C CA . GLU A 1 185 ? -17.433 -12.805 17.474 1.00 57.16 185 GLU A CA 1
ATOM 1454 C C . GLU A 1 185 ? -16.371 -13.165 16.415 1.00 57.16 185 GLU A C 1
ATOM 1456 O O . GLU A 1 185 ? -15.308 -13.692 16.744 1.00 57.16 185 GLU A O 1
ATOM 1461 N N . ILE A 1 186 ? -16.645 -12.901 15.131 1.00 59.19 186 ILE A N 1
ATOM 1462 C CA . ILE A 1 186 ? -15.792 -13.329 14.021 1.00 59.19 186 ILE A CA 1
ATOM 1463 C C . ILE A 1 186 ? -14.778 -12.230 13.672 1.00 59.19 186 ILE A C 1
ATOM 1465 O O . ILE A 1 186 ? -15.181 -11.131 13.267 1.00 59.19 186 ILE A O 1
ATOM 1469 N N . PRO A 1 187 ? -13.463 -12.519 13.730 1.00 68.25 187 PRO A N 1
ATOM 1470 C CA . PRO A 1 187 ? -12.449 -11.564 13.317 1.00 68.25 187 PRO A CA 1
ATOM 1471 C C . PRO A 1 187 ? -12.582 -11.245 11.822 1.00 68.25 187 PRO A C 1
ATOM 1473 O O . PRO A 1 187 ? -12.458 -12.124 10.970 1.00 68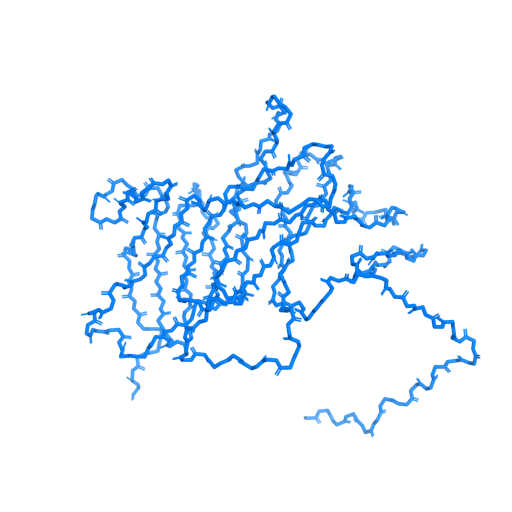.25 187 PRO A O 1
ATOM 1476 N N . GLY A 1 188 ? -12.821 -9.972 11.504 1.00 84.06 188 GLY A N 1
ATOM 1477 C CA . GLY A 1 188 ? -12.823 -9.465 10.135 1.00 84.06 188 GLY A CA 1
ATOM 1478 C C . GLY A 1 188 ? -11.427 -9.030 9.696 1.00 84.06 188 GLY A C 1
ATOM 1479 O O . GLY A 1 188 ? -10.706 -8.378 10.450 1.00 84.06 188 GLY A O 1
ATOM 1480 N N . GLN A 1 189 ? -11.031 -9.360 8.473 1.00 92.25 189 GLN A N 1
ATOM 1481 C CA . GLN A 1 189 ? -9.840 -8.802 7.831 1.00 92.25 189 GLN A CA 1
ATOM 1482 C C . GLN A 1 189 ? -10.160 -7.417 7.269 1.00 92.25 189 GLN A C 1
ATOM 1484 O O . GLN A 1 189 ? -11.281 -7.192 6.809 1.00 92.25 189 GLN A O 1
ATOM 1489 N N . ALA A 1 190 ? -9.195 -6.496 7.268 1.00 94.19 190 ALA A N 1
ATOM 1490 C CA . ALA A 1 190 ? -9.373 -5.213 6.596 1.00 94.19 190 ALA A CA 1
ATOM 1491 C C . ALA A 1 190 ? -9.272 -5.438 5.080 1.00 94.19 190 ALA A C 1
ATOM 1493 O O . ALA A 1 190 ? -8.259 -5.932 4.591 1.00 94.19 190 ALA A O 1
ATOM 1494 N N . THR A 1 191 ? -10.321 -5.099 4.330 1.00 95.00 191 THR A N 1
ATOM 1495 C CA . THR A 1 191 ? -10.431 -5.446 2.896 1.00 95.00 191 THR A CA 1
ATOM 1496 C C . THR A 1 191 ? -10.481 -4.240 1.971 1.00 95.00 191 THR A C 1
ATOM 1498 O O . THR A 1 191 ? -10.147 -4.361 0.792 1.00 95.00 191 THR A O 1
ATOM 1501 N N . LYS A 1 192 ? -10.897 -3.076 2.482 1.00 96.44 192 LYS A N 1
ATOM 1502 C CA . LYS A 1 192 ? -10.993 -1.821 1.728 1.00 96.44 192 LYS A CA 1
ATOM 1503 C C . LYS A 1 192 ? -10.659 -0.629 2.607 1.00 96.44 192 LYS A C 1
ATOM 1505 O O . LYS A 1 192 ? -10.983 -0.621 3.793 1.00 96.44 192 LYS A O 1
ATOM 1510 N N . LEU A 1 193 ? -10.066 0.383 1.983 1.00 97.19 193 LEU A N 1
ATOM 1511 C CA . LEU A 1 193 ? -9.815 1.694 2.570 1.00 97.19 193 LEU A CA 1
ATOM 1512 C C . LEU A 1 193 ? -10.482 2.758 1.701 1.00 97.19 193 LEU A C 1
ATOM 1514 O O . LEU A 1 193 ? -10.633 2.566 0.492 1.00 97.19 193 LEU A O 1
ATOM 1518 N N . SER A 1 194 ? -10.878 3.851 2.342 1.00 96.69 194 SER A N 1
ATOM 1519 C CA . SER A 1 194 ? -11.206 5.104 1.675 1.00 96.69 194 SER A CA 1
ATOM 1520 C C . SER A 1 194 ? -10.665 6.256 2.506 1.00 96.69 194 SER A C 1
ATOM 1522 O O . SER A 1 194 ? -11.159 6.529 3.606 1.00 96.69 194 SER A O 1
ATOM 1524 N N . TRP A 1 195 ? -9.678 6.965 1.971 1.00 95.56 195 TRP A N 1
ATOM 1525 C CA . TRP A 1 195 ? -9.158 8.181 2.582 1.00 95.56 195 TRP A CA 1
ATOM 1526 C C . TRP A 1 195 ? -10.013 9.381 2.165 1.00 95.56 195 TRP A C 1
ATOM 1528 O O . TRP A 1 195 ? -10.328 9.565 0.985 1.00 95.56 195 TRP A O 1
ATOM 1538 N N . THR A 1 196 ? -10.411 10.221 3.123 1.00 93.81 196 THR A N 1
ATOM 1539 C CA . THR A 1 196 ? -11.230 11.399 2.810 1.00 93.81 196 THR A CA 1
ATOM 1540 C C . THR A 1 196 ? -10.510 12.344 1.851 1.00 93.81 196 THR A C 1
ATOM 1542 O O . THR A 1 196 ? -9.335 12.668 2.025 1.00 93.81 196 THR A O 1
ATOM 1545 N N . ARG A 1 197 ? -11.242 12.829 0.846 1.00 90.62 197 ARG A N 1
ATOM 1546 C CA . ARG A 1 197 ? -10.772 13.837 -0.118 1.00 90.62 197 ARG A CA 1
ATOM 1547 C C . ARG A 1 197 ? -11.051 15.271 0.346 1.00 90.62 197 ARG A C 1
ATOM 1549 O O . ARG A 1 197 ? -10.682 16.210 -0.348 1.00 90.62 197 ARG A O 1
ATOM 1556 N N . GLY A 1 198 ? -11.686 15.437 1.509 1.00 87.94 198 GLY A N 1
ATOM 1557 C CA . GLY A 1 198 ? -11.888 16.740 2.139 1.00 87.94 198 GLY A CA 1
ATOM 1558 C C . GLY A 1 198 ? -10.584 17.358 2.651 1.00 87.94 198 GLY A C 1
ATOM 1559 O O . GLY A 1 198 ? -9.577 16.667 2.815 1.00 87.94 198 GLY A O 1
ATOM 1560 N N . SER A 1 199 ? -10.624 18.666 2.925 1.00 85.06 199 SER A N 1
ATOM 1561 C CA . SER A 1 199 ? -9.468 19.420 3.425 1.00 85.06 199 SER A CA 1
ATOM 1562 C C . SER A 1 199 ? -8.851 18.764 4.663 1.00 85.06 199 SER A C 1
ATOM 1564 O O . SER A 1 199 ? -9.558 18.307 5.563 1.00 85.06 199 SER A O 1
ATOM 1566 N N . GLY A 1 200 ? -7.521 18.695 4.683 1.00 85.06 200 GLY A N 1
ATOM 1567 C CA . GLY A 1 200 ? -6.752 18.110 5.776 1.00 85.06 200 GLY A CA 1
ATOM 1568 C C . GLY A 1 200 ? -6.734 16.582 5.809 1.00 85.06 200 GLY A C 1
ATOM 1569 O O . GLY A 1 200 ? -6.079 16.041 6.693 1.00 85.06 200 GLY A O 1
ATOM 1570 N N . HIS A 1 201 ? -7.434 15.883 4.903 1.00 90.69 201 HIS A N 1
ATOM 1571 C CA . HIS A 1 201 ? -7.368 14.424 4.724 1.00 90.69 201 HIS A CA 1
ATOM 1572 C C . HIS A 1 201 ? -7.330 13.643 6.044 1.00 90.69 201 HIS A C 1
ATOM 1574 O O . HIS A 1 201 ? -6.523 12.746 6.239 1.00 90.69 201 HIS A O 1
ATOM 1580 N N . SER A 1 202 ? -8.153 14.036 7.013 1.00 91.94 202 SER A N 1
ATOM 1581 C CA . SER A 1 202 ? -7.951 13.586 8.396 1.00 91.94 202 SER A CA 1
ATOM 1582 C C . SER A 1 202 ? -8.622 12.251 8.697 1.00 91.94 202 SER A C 1
ATOM 1584 O O . SER A 1 202 ? -8.338 11.651 9.725 1.00 91.94 202 SER A O 1
ATOM 1586 N N . TYR A 1 203 ? -9.503 11.778 7.815 1.00 95.62 203 TYR A N 1
ATOM 1587 C CA . TYR A 1 203 ? -10.332 10.605 8.061 1.00 95.62 203 TYR A CA 1
ATOM 1588 C C . TYR A 1 203 ? -10.012 9.457 7.111 1.00 95.62 203 TYR A C 1
ATOM 1590 O O . TYR A 1 203 ? -9.884 9.665 5.902 1.00 95.62 203 TYR A O 1
ATOM 1598 N N . ILE A 1 204 ? -9.964 8.247 7.666 1.00 96.94 204 ILE A N 1
ATOM 1599 C CA . ILE A 1 204 ? -9.866 6.989 6.921 1.00 96.94 204 ILE A CA 1
ATOM 1600 C C . ILE A 1 204 ? -11.054 6.117 7.318 1.00 96.94 204 ILE A C 1
ATOM 1602 O O . ILE A 1 204 ? -11.248 5.839 8.503 1.00 96.94 204 ILE A O 1
ATOM 1606 N N . ALA A 1 205 ? -11.835 5.686 6.331 1.00 96.94 205 ALA A N 1
ATOM 1607 C CA . ALA A 1 205 ? -12.845 4.649 6.501 1.00 96.94 205 ALA A CA 1
ATOM 1608 C C . ALA A 1 205 ? -12.262 3.288 6.103 1.00 96.94 205 ALA A C 1
ATOM 1610 O O . ALA A 1 205 ? -11.550 3.181 5.101 1.00 96.94 205 ALA A O 1
ATOM 1611 N N . ILE A 1 206 ? -12.565 2.256 6.886 1.00 96.31 206 ILE A N 1
ATOM 1612 C CA . ILE A 1 206 ? -12.064 0.893 6.702 1.00 96.31 206 ILE A CA 1
ATOM 1613 C C . ILE A 1 206 ? -13.252 -0.058 6.653 1.00 96.31 206 ILE A C 1
ATOM 1615 O O . ILE A 1 206 ? -14.084 -0.046 7.558 1.00 96.31 206 ILE A O 1
ATOM 1619 N N . GLY A 1 207 ? -13.316 -0.873 5.601 1.00 94.62 207 GLY A N 1
ATOM 1620 C CA . GLY A 1 207 ? -14.296 -1.946 5.454 1.00 94.62 207 GLY A CA 1
ATOM 1621 C C . GLY A 1 207 ? -13.684 -3.302 5.787 1.00 94.62 207 GLY A C 1
ATOM 1622 O O . GLY A 1 207 ? -12.621 -3.658 5.262 1.00 94.62 207 GLY A O 1
ATOM 1623 N N . TYR A 1 208 ? -14.368 -4.068 6.631 1.00 93.06 208 TYR A N 1
ATOM 1624 C CA . TYR A 1 208 ? -13.933 -5.386 7.079 1.00 93.06 208 TYR A CA 1
ATOM 1625 C C . TYR A 1 208 ? -14.738 -6.509 6.429 1.00 93.06 208 TYR A C 1
ATOM 1627 O O . TYR A 1 208 ? -15.908 -6.346 6.082 1.00 93.06 208 TYR A O 1
ATOM 1635 N N . SER A 1 209 ? -14.121 -7.682 6.297 1.00 91.44 209 SER A N 1
ATOM 1636 C CA . SER A 1 209 ? -14.760 -8.869 5.709 1.00 91.44 209 SER A CA 1
ATOM 1637 C C . SER A 1 209 ? -15.975 -9.388 6.486 1.00 91.44 209 SER A C 1
ATOM 1639 O O . SER A 1 209 ? -16.786 -10.118 5.925 1.00 91.44 209 SER A O 1
ATOM 1641 N N . ASN A 1 210 ? -16.119 -9.011 7.757 1.00 87.06 210 ASN A N 1
ATOM 1642 C CA . ASN A 1 210 ? -17.269 -9.340 8.600 1.00 87.06 210 ASN A CA 1
ATOM 1643 C C . ASN A 1 210 ? -18.410 -8.300 8.500 1.00 87.06 210 ASN A C 1
ATOM 1645 O O . ASN A 1 210 ? -19.345 -8.339 9.296 1.00 87.06 210 ASN A O 1
ATOM 1649 N N . GLY A 1 211 ? -18.338 -7.361 7.548 1.00 87.69 211 GLY A N 1
ATOM 1650 C CA . GLY A 1 211 ? -19.373 -6.350 7.305 1.00 87.69 211 GLY A CA 1
ATOM 1651 C C . GLY A 1 211 ? -19.285 -5.111 8.200 1.00 87.69 211 GLY A C 1
ATOM 1652 O O . GLY A 1 211 ? -20.134 -4.224 8.101 1.00 87.69 211 GLY A O 1
ATOM 1653 N N . VAL A 1 212 ? -18.272 -5.025 9.063 1.00 89.12 212 VAL A N 1
ATOM 1654 C CA . VAL A 1 212 ? -18.013 -3.849 9.898 1.00 89.12 212 VAL A CA 1
ATOM 1655 C C . VAL A 1 212 ? -17.382 -2.726 9.066 1.00 89.12 212 VAL A C 1
ATOM 1657 O O . VAL A 1 212 ? -16.512 -2.967 8.225 1.00 89.12 212 VAL A O 1
ATOM 1660 N N . ILE A 1 213 ? -17.809 -1.489 9.318 1.00 92.38 213 ILE A N 1
ATOM 1661 C CA . ILE A 1 213 ? -17.168 -0.263 8.840 1.00 92.38 213 ILE A CA 1
ATOM 1662 C C . ILE A 1 213 ? -16.689 0.532 10.045 1.00 92.38 213 ILE A C 1
ATOM 1664 O O . ILE A 1 213 ? -17.460 0.840 10.954 1.00 92.38 213 ILE A O 1
ATOM 1668 N N . SER A 1 214 ? -15.426 0.938 10.006 1.00 93.38 214 SER A N 1
ATOM 1669 C CA . SER A 1 214 ? -14.829 1.759 11.054 1.00 93.38 214 SER A CA 1
ATOM 1670 C C . SER A 1 214 ? -14.198 3.014 10.470 1.00 93.38 214 SER A C 1
ATOM 1672 O O . SER A 1 214 ? -13.511 2.962 9.450 1.00 93.38 214 SER A O 1
ATOM 1674 N N . VAL A 1 215 ? -14.413 4.147 11.131 1.00 95.81 215 VAL A N 1
ATOM 1675 C CA . VAL A 1 215 ? -13.875 5.450 10.731 1.00 95.81 215 VAL A CA 1
ATOM 1676 C C . VAL A 1 215 ? -12.883 5.923 11.780 1.00 95.81 215 VAL A C 1
ATOM 1678 O O . VAL A 1 215 ? -13.173 5.931 12.977 1.00 95.81 215 VAL A O 1
ATOM 1681 N N . PHE A 1 216 ? -11.713 6.343 11.319 1.00 96.56 216 PHE A N 1
ATOM 1682 C CA . PHE A 1 216 ? -10.611 6.819 12.145 1.00 96.56 216 PHE A CA 1
ATOM 1683 C C . PHE A 1 216 ? -10.277 8.261 11.791 1.00 96.56 216 PHE A C 1
ATOM 1685 O O . PHE A 1 216 ? -10.408 8.652 10.633 1.00 96.56 216 PHE A O 1
ATOM 1692 N N . ASN A 1 217 ? -9.796 9.025 12.773 1.00 95.31 217 ASN A N 1
ATOM 1693 C CA . ASN A 1 217 ? -9.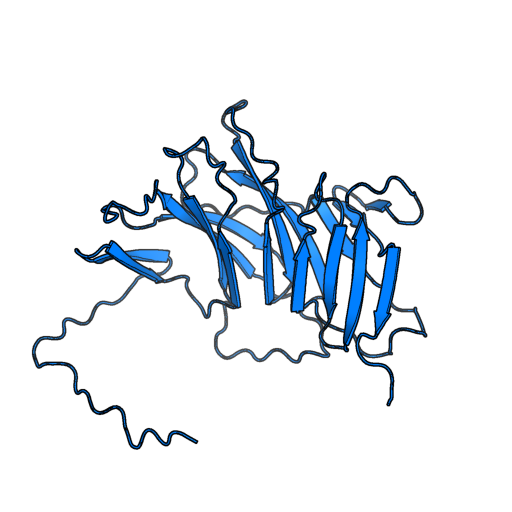199 10.340 12.554 1.00 95.31 217 ASN A CA 1
ATOM 1694 C C . ASN A 1 217 ? -7.698 10.276 12.852 1.00 95.31 217 ASN A C 1
ATOM 1696 O O . ASN A 1 217 ? -7.312 10.083 14.005 1.00 95.31 217 ASN A O 1
ATOM 1700 N N . VAL A 1 218 ? -6.858 10.456 11.831 1.00 93.56 218 VAL A N 1
ATOM 1701 C CA . VAL A 1 218 ? -5.390 10.395 11.958 1.00 93.56 218 VAL A CA 1
ATOM 1702 C C . VAL A 1 218 ? -4.790 11.599 12.693 1.00 93.56 218 VAL A C 1
ATOM 1704 O O . VAL A 1 218 ? -3.672 11.513 13.191 1.00 93.56 218 VAL A O 1
ATOM 1707 N N . HIS A 1 219 ? -5.543 12.693 12.823 1.00 92.88 219 HIS A N 1
ATOM 1708 C CA . HIS A 1 219 ? -5.160 13.901 13.563 1.00 92.88 219 HIS A CA 1
ATOM 1709 C C . HIS A 1 219 ? -5.790 13.985 14.958 1.00 92.88 219 HIS A C 1
ATOM 1711 O O . HIS A 1 219 ? -5.752 15.038 15.591 1.00 92.88 219 HIS A O 1
ATOM 1717 N N . THR A 1 220 ? -6.419 12.914 15.451 1.00 94.19 220 THR A N 1
ATOM 1718 C CA . THR A 1 220 ? -6.969 12.933 16.809 1.00 94.19 220 THR A CA 1
ATOM 1719 C C . THR A 1 220 ? -5.853 13.126 17.837 1.00 94.19 220 THR A C 1
ATOM 1721 O O . THR A 1 220 ? -4.823 12.461 17.774 1.00 94.19 220 THR A O 1
ATOM 1724 N N . GLU A 1 221 ? -6.070 14.009 18.808 1.00 94.56 221 GLU A N 1
ATOM 1725 C CA . GLU A 1 221 ? -5.216 14.148 19.999 1.00 94.56 221 GLU A CA 1
ATOM 1726 C C . GLU A 1 221 ? -5.910 13.605 21.259 1.00 94.56 221 GLU A C 1
ATOM 1728 O O . GLU A 1 221 ? -5.428 13.760 22.378 1.00 94.56 221 GLU A O 1
ATOM 1733 N N . SER A 1 222 ? -7.058 12.937 21.091 1.00 95.06 222 SER A N 1
ATOM 1734 C CA . SER A 1 222 ? -7.745 12.275 22.197 1.00 95.06 222 SER A CA 1
ATOM 1735 C C . SER A 1 222 ? -6.916 11.096 22.698 1.00 95.06 222 SER A C 1
ATOM 1737 O O . SER A 1 222 ? -6.725 10.121 21.971 1.00 95.06 222 SER A O 1
ATOM 1739 N N . GLY A 1 223 ? -6.495 11.135 23.964 1.00 92.50 223 GLY A N 1
ATOM 1740 C CA . GLY A 1 223 ? -5.770 10.030 24.603 1.00 92.50 223 GLY A CA 1
ATOM 1741 C C . GLY A 1 223 ? -6.564 8.718 24.69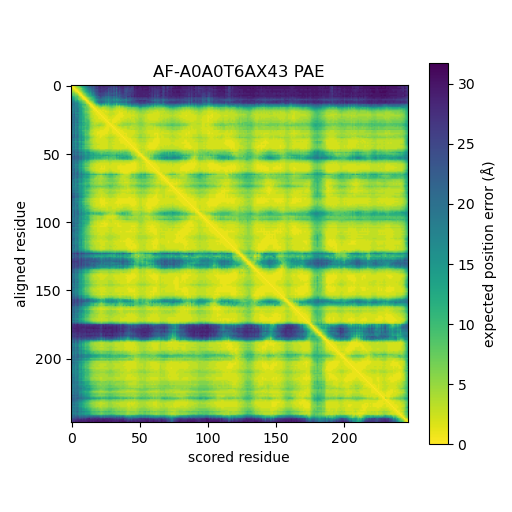3 1.00 92.50 223 GLY A C 1
ATOM 1742 O O . GLY A 1 223 ? -5.973 7.661 24.893 1.00 92.50 223 GLY A O 1
ATOM 1743 N N . LEU A 1 224 ? -7.891 8.764 24.508 1.00 90.44 224 LEU A N 1
ATOM 1744 C CA . LEU A 1 224 ? -8.738 7.568 24.398 1.00 90.44 224 LEU A CA 1
ATOM 1745 C C . LEU A 1 224 ? -8.630 6.905 23.019 1.00 90.44 224 LEU A C 1
ATOM 1747 O O . LEU A 1 224 ? -8.801 5.695 22.900 1.00 90.44 224 LEU A O 1
ATOM 1751 N N . LEU A 1 225 ? -8.366 7.700 21.979 1.00 93.50 225 LEU A N 1
ATOM 1752 C CA . LEU A 1 225 ? -8.341 7.244 20.590 1.00 93.50 225 LEU A CA 1
ATOM 1753 C C . LEU A 1 225 ? -6.930 7.118 20.020 1.00 93.50 225 LEU A C 1
ATOM 1755 O O . LEU A 1 225 ? -6.762 6.464 18.997 1.00 93.50 225 LEU A O 1
ATOM 1759 N N . LYS A 1 226 ? -5.925 7.724 20.654 1.00 95.81 226 LYS A N 1
ATOM 1760 C CA . LYS A 1 226 ? -4.526 7.686 20.228 1.00 95.81 226 LYS A CA 1
ATOM 1761 C C . LYS A 1 226 ? -3.633 7.371 21.412 1.00 95.81 226 LYS A C 1
ATOM 1763 O O . LYS A 1 226 ? -3.601 8.098 22.401 1.00 95.81 226 LYS A O 1
ATOM 1768 N N . LYS A 1 227 ? -2.849 6.306 21.271 1.00 95.12 227 LYS A N 1
ATOM 1769 C CA . LYS A 1 227 ? -1.810 5.923 22.227 1.00 95.12 227 LYS A CA 1
ATOM 1770 C C . LYS A 1 227 ? -0.528 5.616 21.476 1.00 95.12 227 LYS A C 1
ATOM 1772 O O . LYS A 1 227 ? -0.554 4.933 20.460 1.00 95.12 227 LYS A O 1
ATOM 1777 N N . ARG A 1 228 ? 0.609 6.072 21.992 1.00 94.94 228 ARG A N 1
ATOM 1778 C CA . ARG A 1 228 ? 1.917 5.640 21.493 1.00 94.94 228 ARG A CA 1
ATOM 1779 C C . ARG A 1 228 ? 2.328 4.350 22.203 1.00 94.94 228 ARG A C 1
ATOM 1781 O O . ARG A 1 228 ? 2.328 4.298 23.432 1.00 94.94 228 ARG A O 1
ATOM 1788 N N . VAL A 1 229 ? 2.645 3.312 21.435 1.00 92.75 229 VAL A N 1
ATOM 1789 C CA . VAL A 1 229 ? 3.211 2.052 21.935 1.00 92.75 229 VAL A CA 1
ATOM 1790 C C . VAL A 1 229 ? 4.510 1.827 21.176 1.00 92.75 229 VAL A C 1
ATOM 1792 O O . VAL A 1 229 ? 4.491 1.625 19.963 1.00 92.75 229 VAL A O 1
ATOM 1795 N N . ASN A 1 230 ? 5.637 1.899 21.886 1.00 91.88 230 ASN A N 1
ATOM 1796 C CA . ASN A 1 230 ? 6.970 1.982 21.283 1.00 91.88 230 ASN A CA 1
ATOM 1797 C C . ASN A 1 230 ? 7.043 3.170 20.292 1.00 91.88 230 ASN A C 1
ATOM 1799 O O . ASN A 1 230 ? 6.708 4.302 20.655 1.00 91.88 230 ASN A O 1
ATOM 1803 N N . ASP A 1 231 ? 7.421 2.913 19.039 1.00 93.06 231 ASP A N 1
ATOM 1804 C CA . ASP A 1 231 ? 7.540 3.916 17.971 1.00 93.06 231 ASP A CA 1
ATOM 1805 C C . ASP A 1 231 ? 6.343 3.964 17.011 1.00 93.06 231 ASP A C 1
ATOM 1807 O O . ASP A 1 231 ? 6.408 4.620 15.976 1.00 93.06 231 ASP A O 1
ATOM 1811 N N . VAL A 1 232 ? 5.224 3.322 17.371 1.00 95.44 232 VAL A N 1
ATOM 1812 C CA . VAL A 1 232 ? 3.988 3.310 16.572 1.00 95.44 232 VAL A CA 1
ATOM 1813 C C . VAL A 1 232 ? 2.863 4.026 17.320 1.00 95.44 232 VAL A C 1
ATOM 1815 O O . VAL A 1 232 ? 2.646 3.804 18.518 1.00 95.44 232 VAL A O 1
ATOM 1818 N N . PHE A 1 233 ? 2.090 4.852 16.613 1.00 96.75 233 PHE A N 1
ATOM 1819 C CA . PHE A 1 233 ? 0.824 5.369 17.130 1.00 96.75 233 PHE A CA 1
ATOM 1820 C C . PHE A 1 233 ? -0.307 4.376 16.864 1.00 96.75 233 PHE A C 1
ATOM 1822 O O . PHE A 1 233 ? -0.650 4.080 15.722 1.00 96.75 233 PHE A O 1
ATOM 1829 N N . ILE A 1 234 ? -0.916 3.874 17.930 1.00 96.06 234 ILE A N 1
ATOM 1830 C CA . ILE A 1 234 ? -2.121 3.056 17.866 1.00 96.06 234 ILE A CA 1
ATOM 1831 C C . ILE A 1 234 ? -3.329 3.987 17.845 1.00 96.06 234 ILE A C 1
ATOM 1833 O O . ILE A 1 234 ? -3.500 4.789 18.768 1.00 96.06 234 ILE A O 1
ATOM 1837 N N . LEU A 1 235 ? -4.157 3.868 16.808 1.00 96.00 235 LEU A N 1
ATOM 1838 C CA . LEU A 1 235 ? -5.406 4.610 16.669 1.00 96.00 235 LEU A CA 1
ATOM 1839 C C . LEU A 1 235 ? -6.605 3.683 16.859 1.00 96.00 235 LEU A C 1
ATOM 1841 O O . LEU A 1 235 ? -6.641 2.596 16.283 1.00 96.00 235 LEU A O 1
ATOM 1845 N N . LYS A 1 236 ? -7.595 4.132 17.630 1.00 94.31 236 LYS A N 1
ATOM 1846 C CA . LYS A 1 236 ? -8.919 3.507 17.758 1.00 94.31 236 LYS A CA 1
ATOM 1847 C C . LYS A 1 236 ? -9.943 4.258 16.897 1.00 94.31 236 LYS A C 1
ATOM 1849 O O . LYS A 1 236 ? -9.761 5.455 16.645 1.00 94.31 236 LYS A O 1
ATOM 1854 N N . PRO A 1 237 ? -11.001 3.582 16.419 1.00 93.62 237 PRO A N 1
ATOM 1855 C CA . PRO A 1 237 ? -12.010 4.230 15.600 1.00 93.62 237 PRO A CA 1
ATOM 1856 C C . PRO A 1 237 ? -12.804 5.237 16.430 1.00 93.62 237 PRO A C 1
ATOM 1858 O O . PRO A 1 237 ? -13.070 5.028 17.610 1.00 93.62 237 PRO A O 1
ATOM 1861 N N . MET A 1 238 ? -13.212 6.327 15.791 1.00 93.50 238 MET A N 1
ATOM 1862 C CA . MET A 1 238 ? -14.171 7.276 16.368 1.00 93.50 238 MET A CA 1
ATOM 1863 C C . MET A 1 238 ? -15.621 6.877 16.111 1.00 93.50 238 MET A C 1
ATOM 1865 O O . MET A 1 238 ? -16.518 7.326 16.815 1.00 93.50 238 MET A O 1
ATOM 1869 N N . LEU A 1 239 ? -15.845 6.059 15.085 1.00 91.00 2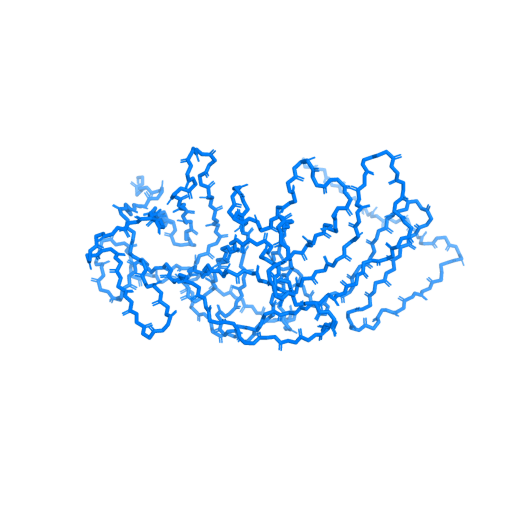39 LEU A N 1
ATOM 1870 C CA . LEU A 1 239 ? -17.148 5.533 14.722 1.00 91.00 239 LEU A CA 1
ATOM 1871 C C . LEU A 1 239 ? -16.965 4.107 14.222 1.00 91.00 239 LEU A C 1
ATOM 1873 O O . LEU A 1 239 ? -16.061 3.837 13.428 1.00 91.00 239 LEU A O 1
ATOM 1877 N N . ASN A 1 240 ? -17.837 3.215 14.674 1.00 88.69 240 ASN A N 1
ATOM 1878 C CA . ASN A 1 240 ? -17.858 1.832 14.243 1.00 88.69 240 ASN A CA 1
ATOM 1879 C C . ASN A 1 240 ? -19.299 1.333 14.131 1.00 88.69 240 ASN A C 1
ATOM 1881 O O . ASN A 1 240 ? -20.096 1.573 15.037 1.00 88.69 240 ASN A O 1
ATOM 1885 N N . PHE A 1 241 ? -19.646 0.684 13.023 1.00 86.44 241 PHE A N 1
ATOM 1886 C CA . PHE A 1 241 ? -20.997 0.178 12.776 1.00 86.44 241 PHE A CA 1
ATOM 1887 C C . PHE A 1 241 ? -20.979 -0.960 11.752 1.00 86.44 241 PHE A C 1
ATOM 1889 O O . PHE A 1 241 ? -20.080 -1.050 10.917 1.00 86.44 241 PHE A O 1
ATOM 1896 N N . LYS A 1 242 ? -21.993 -1.829 11.780 1.00 85.94 242 LYS A N 1
ATOM 1897 C CA . LYS A 1 242 ? -22.204 -2.822 10.718 1.00 85.94 242 LYS A CA 1
ATOM 1898 C C . LYS A 1 242 ? -22.868 -2.157 9.513 1.00 85.94 242 LYS A C 1
ATOM 1900 O O . LYS A 1 242 ? -23.885 -1.485 9.662 1.00 85.94 242 LYS A O 1
ATOM 1905 N N . ALA A 1 243 ? -22.300 -2.351 8.324 1.00 78.94 243 ALA A N 1
ATOM 1906 C CA . ALA A 1 243 ? -22.830 -1.804 7.073 1.00 78.94 243 ALA A CA 1
ATOM 1907 C C . ALA A 1 243 ? -24.161 -2.451 6.664 1.00 78.94 243 ALA A C 1
ATOM 1909 O O . ALA A 1 243 ? -25.005 -1.813 6.039 1.00 78.94 243 ALA A O 1
ATOM 1910 N N . HIS A 1 244 ? -24.337 -3.718 7.033 1.00 66.88 244 HIS A N 1
ATOM 1911 C CA . HIS A 1 244 ? -25.569 -4.467 6.859 1.00 66.88 244 HIS A CA 1
ATOM 1912 C C . HIS A 1 244 ? -26.113 -4.789 8.253 1.00 66.88 244 HIS A C 1
ATOM 1914 O O . HIS A 1 244 ? -25.465 -5.501 9.021 1.00 66.88 244 HIS A O 1
ATOM 1920 N N . GLY A 1 245 ? -27.259 -4.200 8.601 1.00 51.41 245 GLY A N 1
ATOM 1921 C CA . GLY A 1 245 ? -28.058 -4.677 9.726 1.00 51.41 245 GLY A CA 1
ATOM 1922 C C . GLY A 1 245 ? -28.686 -6.018 9.362 1.00 51.41 245 GLY A C 1
ATOM 1923 O O . GLY A 1 245 ? -28.914 -6.274 8.178 1.00 51.41 245 GLY A O 1
ATOM 1924 N N . ASP A 1 246 ? -28.947 -6.864 10.358 1.00 44.06 246 ASP A N 1
ATOM 1925 C CA . ASP A 1 246 ? -29.865 -7.985 10.171 1.00 44.06 246 ASP A CA 1
ATOM 1926 C C . ASP A 1 246 ? -31.176 -7.410 9.608 1.00 44.06 246 ASP A C 1
ATOM 1928 O O . ASP A 1 246 ? -31.776 -6.518 10.216 1.00 44.06 246 ASP A O 1
ATOM 1932 N N . ALA A 1 247 ? -31.532 -7.830 8.393 1.00 34.47 247 ALA A N 1
ATOM 1933 C CA . ALA A 1 247 ? -32.822 -7.532 7.784 1.00 34.47 247 ALA A CA 1
ATOM 1934 C C . ALA A 1 247 ? -33.915 -8.393 8.424 1.00 34.47 247 ALA A C 1
ATOM 1936 O O . ALA A 1 247 ? -33.621 -9.572 8.731 1.00 34.47 247 ALA A O 1
#

Organism: NCBI:txid1629725

pLDDT: mean 86.35, std 14.54, range [34.47, 98.56]

Radius of gyration: 20.32 Å; Cα contacts (8 Å, |Δi|>4): 571; chains: 1; bounding box: 54×43×60 Å

Nearest PDB structures (foldseek):
  8clj-assembly1_H  TM=8.828E-01  e=1.041E-18  Homo sapiens
  8i9y-assembly1_CD  TM=5.514E-01  e=3.799E-05  Thermochaetoides thermophila DSM 1495
  5cxb-assembly1_A  TM=5.952E-01  e=1.126E-03  Thermochaetoides thermophila
  8glv-assembly1_Lq  TM=3.144E-01  e=3.530E-02  Chlamydomonas reinhardtii

Foldseek 3Di:
DDDPVDPPPPPPPDDDDDDADAQDKDADPQQDIDGRPQADWQEKDKQDDDPVRQQFWIKMWTWHDNDRPDDADQLDAFQQKIKTWIKTQGRDDPPDRRDDHIGGAEIEIGRQADFNYKDFQNVFCWDPDQDPQKTFSHWMWTFGRRLKIFIARDIRHPPRGYYYDHGDTQEIEDADPQDDPPLDNGRWTFNDWDFDPDPPSQKIWTATPSQKIFIWGNPDPPPVAWDDDPNYIYGYGPDMDGNDDDD

Mean predicted aligned error: 7.72 Å

Solvent-accessible surface area (backbone atoms only — not comparable to full-atom values): 14180 Å² total; per-residue (Å²): 133,88,79,78,92,67,92,81,75,74,79,62,98,81,74,79,88,80,85,76,53,81,66,32,53,41,60,44,98,83,35,54,70,50,73,36,78,66,43,53,76,50,25,59,38,67,52,54,69,61,88,90,46,73,80,48,64,40,36,36,38,38,27,39,40,81,55,80,84,67,82,82,61,58,68,44,74,37,59,42,75,35,45,43,35,34,32,35,50,41,58,76,48,99,90,52,73,56,83,69,51,48,41,59,38,35,31,39,46,47,56,45,23,55,46,46,24,48,46,56,44,79,85,10,71,48,49,93,60,74,56,94,63,46,30,36,47,17,38,38,35,37,18,14,27,54,41,34,34,39,29,31,74,40,61,49,69,68,96,48,72,64,40,75,39,85,65,81,37,50,32,38,43,40,83,71,88,88,73,67,86,88,75,59,96,61,54,32,14,25,49,40,76,47,66,38,87,56,89,84,51,40,36,38,40,37,37,28,64,66,43,39,36,36,33,31,53,81,75,59,83,47,73,90,38,37,46,76,56,90,85,26,35,39,32,36,53,80,43,75,47,62,77,67,69,90,125

InterPro domains:
  IPR015943 WD40/YVTN repeat-like-containing domain superfamily [G3DSA:2.130.10.10] (8-247)
  IPR036322 WD40-repeat-containing domain superfamily [SSF50978] (37-224)
  IPR052416 General transcription factor 3C component [PTHR15052] (24-245)

Secondary structure (DSSP, 8-state):
------------TT-----PPTT-EEE-TTS-EEE--SS-EEEEEEPPPPTT-TTSPPEEEEEE-S-SS----TTS-----EEEEEEE-----TTS---SPPEEEEEEEE-S--EEEEEE-TTTT--SS-BTTEEEEEEEEEEETTS-EEEEEEEEETT-TTEEEE---SEEE-S-SS--TTS-SSPPPEEEEEE--STT--EEEEEETTSEEEEEETT---TTTEEEETTEEEE--SEEEESS---